Protein AF-A0A7S2P4W8-F1 (afdb_monomer)

Radius of gyration: 23.45 Å; Cα contacts (8 Å, |Δi|>4): 359; chains: 1; bounding box: 58×34×72 Å

Solvent-accessible surface area (backbone atoms only — not comparable to full-atom values): 15254 Å² total; per-residue (Å²): 114,71,65,64,53,49,55,53,50,56,66,74,34,88,71,76,80,76,80,54,89,68,94,83,69,92,76,68,62,97,88,45,87,86,73,75,59,87,64,64,91,59,51,66,59,51,48,53,51,47,51,51,49,57,58,70,61,43,89,47,59,18,37,35,40,44,27,27,85,83,46,15,25,43,71,41,78,40,50,58,65,40,17,56,47,54,50,52,52,50,33,46,74,72,68,46,65,76,44,76,57,74,83,83,73,89,50,89,76,67,78,66,63,33,34,38,37,75,49,99,88,52,77,69,44,78,39,54,29,80,45,54,46,59,71,90,56,51,46,77,34,62,82,49,95,49,80,86,57,42,49,34,35,31,51,36,32,35,57,46,36,42,35,86,84,33,56,31,72,68,49,50,50,51,41,50,51,51,46,48,57,38,49,52,49,33,54,55,44,66,31,70,67,45,51,50,57,58,68,71,45,87,48,73,68,57,48,51,53,55,50,42,54,52,30,58,72,48,32,52,86,74,70,29,51,56,48,74,64,29,52,51,40,49,51,54,48,46,56,57,37,21,72,61,34,64,65,42,49,54,41,50,53,50,34,36,61,64,64,70,54,73,80,80,128

Sequence (265 aa):
MVRNHIEVVTACFPGARLIRINPEEPELPPGMMGRAVSLVSGALAALKELDRKLEHEEGRICRFLVRDQENGGAEVDAPRHASSLHVLHRLEHAGVEVKYGPLHDPRDPPNEPYSVFYSQWEQPEFNSLATPTPPRFVFDFGPGADPGDRVSMACFQVANVWFPAGVSAEVHAGITWCRGVLRELEAYIGTAEYQEEIRDQKDRRSVAALLRKTQEAVLPAYGMPADEQGLRDLQSKIWTYGCCDQEIFKLAEKTLRLSHLRLSE

pLDDT: mean 75.84, std 19.88, range [29.75, 96.94]

Mean predicted aligned error: 12.42 Å

Nearest PDB structures (foldseek):
  8djh-assembly1_A  TM=5.231E-01  e=8.106E-02  Homo sapiens
  2kx0-assembly1_A  TM=5.047E-01  e=8.589E-02  Homo sapiens
  7lhb-assembly1_A  TM=2.658E-01  e=4.411E+00  Homo sapiens
  2rdz-assembly1_A  TM=2.637E-01  e=7.428E+00  Escherichia coli
  4ehr-assembly1_A  TM=2.765E-01  e=7.010E+00  Homo sapiens

Structure (mmCIF, N/CA/C/O backbone):
data_AF-A0A7S2P4W8-F1
#
_entry.id   AF-A0A7S2P4W8-F1
#
loop_
_atom_site.group_PDB
_atom_site.id
_atom_site.type_symbol
_atom_site.label_atom_id
_atom_site.label_alt_id
_atom_site.label_comp_id
_atom_site.label_asym_id
_atom_site.label_entity_id
_atom_site.label_seq_id
_atom_site.pdbx_PDB_ins_code
_atom_site.Cartn_x
_atom_site.Cartn_y
_atom_site.Cartn_z
_atom_site.occupancy
_atom_site.B_iso_or_equiv
_atom_site.auth_seq_id
_atom_site.auth_comp_id
_atom_site.auth_asym_id
_atom_site.auth_atom_id
_atom_site.pdbx_PDB_model_num
ATOM 1 N N . MET A 1 1 ? 25.174 17.956 -34.613 1.00 34.31 1 MET A N 1
ATOM 2 C CA . MET A 1 1 ? 24.297 16.983 -35.307 1.00 34.31 1 MET A CA 1
ATOM 3 C C . MET A 1 1 ? 23.906 15.800 -34.425 1.00 34.31 1 MET A C 1
ATOM 5 O O . MET A 1 1 ? 22.723 15.509 -34.355 1.00 34.31 1 MET A O 1
ATOM 9 N N . VAL A 1 2 ? 24.853 15.174 -33.712 1.00 32.78 2 VAL A N 1
ATOM 10 C CA . VAL A 1 2 ? 24.586 14.085 -32.743 1.00 32.78 2 VAL A CA 1
ATOM 11 C C . VAL A 1 2 ? 23.697 14.541 -31.573 1.00 32.78 2 VAL A C 1
ATOM 13 O O . VAL A 1 2 ? 22.803 13.817 -31.160 1.00 32.78 2 VAL A O 1
ATOM 16 N N . ARG A 1 3 ? 23.880 15.784 -31.109 1.00 32.81 3 ARG A N 1
ATOM 17 C CA . ARG A 1 3 ? 23.112 16.383 -30.006 1.00 32.81 3 ARG A CA 1
ATOM 18 C C . ARG A 1 3 ? 21.598 16.450 -30.279 1.00 32.81 3 ARG A C 1
ATOM 20 O O . ARG A 1 3 ? 20.839 15.903 -29.495 1.00 32.81 3 ARG A O 1
ATOM 27 N N . ASN A 1 4 ? 21.184 16.968 -31.441 1.00 35.59 4 ASN A N 1
ATOM 28 C CA . ASN A 1 4 ? 19.762 17.041 -31.814 1.00 35.59 4 ASN A CA 1
ATOM 29 C C . ASN A 1 4 ? 19.108 15.662 -32.001 1.00 35.59 4 ASN A C 1
ATOM 31 O O . ASN A 1 4 ? 17.911 15.531 -31.792 1.00 35.59 4 ASN A O 1
ATOM 35 N N . HIS A 1 5 ? 19.860 14.631 -32.404 1.00 38.16 5 HIS A N 1
ATOM 36 C CA . HIS A 1 5 ? 19.301 13.281 -32.545 1.00 38.16 5 HIS A CA 1
ATOM 37 C C . HIS A 1 5 ? 19.177 12.563 -31.201 1.00 38.16 5 HIS A C 1
ATOM 39 O O . HIS A 1 5 ? 18.196 11.860 -30.988 1.00 38.16 5 HIS A O 1
ATOM 45 N N . ILE A 1 6 ? 20.127 12.774 -30.284 1.00 41.91 6 ILE A N 1
ATOM 46 C CA . ILE A 1 6 ? 20.010 12.288 -28.905 1.00 41.91 6 ILE A CA 1
ATOM 47 C C . ILE A 1 6 ? 18.809 12.956 -28.236 1.00 41.91 6 ILE A C 1
ATOM 49 O O . ILE A 1 6 ? 17.972 12.252 -27.699 1.00 41.91 6 ILE A O 1
ATOM 53 N N . GLU A 1 7 ? 18.645 14.273 -28.366 1.00 41.75 7 GLU A N 1
ATOM 54 C CA . GLU A 1 7 ? 17.502 15.007 -27.800 1.00 41.75 7 GLU A CA 1
ATOM 55 C C . GLU A 1 7 ? 16.142 14.507 -28.326 1.00 41.75 7 GLU A C 1
ATOM 57 O O . GLU A 1 7 ? 15.197 14.383 -27.552 1.00 41.75 7 GLU A O 1
ATOM 62 N N . VAL A 1 8 ? 16.048 14.124 -29.605 1.00 44.50 8 VAL A N 1
ATOM 63 C CA . VAL A 1 8 ? 14.832 13.522 -30.187 1.00 44.50 8 VAL A CA 1
ATOM 64 C C . VAL A 1 8 ? 14.591 12.093 -29.679 1.00 44.50 8 VAL A C 1
ATOM 66 O O . VAL A 1 8 ? 13.453 11.720 -29.414 1.00 44.50 8 VAL A O 1
ATOM 69 N N . VAL A 1 9 ? 15.642 11.287 -29.503 1.00 40.53 9 VAL A N 1
ATOM 70 C CA . VAL A 1 9 ? 15.523 9.907 -28.997 1.00 40.53 9 VAL A CA 1
ATOM 71 C C . VAL A 1 9 ? 15.150 9.885 -27.510 1.00 40.53 9 VAL A C 1
ATOM 73 O O . VAL A 1 9 ? 14.282 9.104 -27.121 1.00 40.53 9 VAL A O 1
ATOM 76 N N . THR A 1 10 ? 15.723 10.774 -26.694 1.00 43.31 10 THR A N 1
ATOM 77 C CA . THR A 1 10 ? 15.375 10.925 -25.271 1.00 43.31 10 THR A CA 1
ATOM 78 C C . THR A 1 10 ? 13.943 11.437 -25.088 1.00 43.31 10 THR A C 1
ATOM 80 O O . THR A 1 10 ? 13.269 11.034 -24.146 1.00 43.31 10 THR A O 1
ATOM 83 N N . ALA A 1 11 ? 13.443 12.258 -26.020 1.00 45.97 11 ALA A N 1
ATOM 84 C CA . ALA A 1 11 ? 12.058 12.731 -26.025 1.00 45.97 11 ALA A CA 1
ATOM 85 C C . ALA A 1 11 ? 11.033 11.651 -26.433 1.00 45.97 11 ALA A C 1
ATOM 87 O O . ALA A 1 11 ? 9.853 11.777 -26.116 1.00 45.97 11 ALA A O 1
ATOM 88 N N . CYS A 1 12 ? 11.453 10.591 -27.134 1.00 38.62 12 CYS A N 1
ATOM 89 C CA . CYS A 1 12 ? 10.559 9.527 -27.606 1.00 38.62 12 CYS A CA 1
ATOM 90 C C . CYS A 1 12 ? 10.578 8.247 -26.748 1.00 38.62 12 CYS A C 1
ATOM 92 O O . CYS A 1 12 ? 9.669 7.429 -26.886 1.00 38.62 12 CYS A O 1
ATOM 94 N N . PHE A 1 13 ? 11.579 8.049 -25.881 1.00 41.66 13 PHE A N 1
ATOM 95 C CA . PHE A 1 13 ? 11.738 6.832 -25.069 1.00 41.66 13 PHE A CA 1
ATOM 96 C C . PHE A 1 13 ? 12.206 7.160 -23.639 1.00 41.66 13 PHE A C 1
ATOM 98 O O . PHE A 1 13 ? 13.400 7.077 -23.350 1.00 41.66 13 PHE A O 1
ATOM 105 N N . PRO A 1 14 ? 11.293 7.507 -22.716 1.00 45.75 14 PRO A N 1
ATOM 106 C CA . PRO A 1 14 ? 11.673 7.986 -21.385 1.00 45.75 14 PRO A CA 1
ATOM 107 C C . PRO A 1 14 ? 12.130 6.882 -20.408 1.00 45.75 14 PRO A C 1
ATOM 109 O O . PRO A 1 14 ? 12.660 7.174 -19.341 1.00 45.75 14 PRO A O 1
ATOM 112 N N . GLY A 1 15 ? 11.988 5.611 -20.789 1.00 40.97 15 GLY A N 1
ATOM 113 C CA . GLY A 1 15 ? 12.782 4.499 -20.273 1.00 40.97 15 GLY A CA 1
ATOM 114 C C . GLY A 1 15 ? 13.493 3.877 -21.466 1.00 40.97 15 GLY A C 1
ATOM 115 O O . GLY A 1 15 ? 12.867 3.165 -22.248 1.00 40.97 15 GLY A O 1
ATOM 116 N N . ALA A 1 16 ? 14.758 4.218 -21.700 1.00 41.88 16 ALA A N 1
ATOM 117 C CA . ALA A 1 16 ? 15.460 3.813 -22.915 1.00 41.88 16 ALA A CA 1
ATOM 118 C C . ALA A 1 16 ? 15.707 2.290 -22.934 1.00 41.88 16 ALA A C 1
ATOM 120 O O . ALA A 1 16 ? 16.742 1.793 -22.492 1.00 41.88 16 ALA A O 1
ATOM 121 N N . ARG A 1 17 ? 14.733 1.538 -23.459 1.00 38.81 17 ARG A N 1
ATOM 122 C CA . ARG A 1 17 ? 14.858 0.116 -23.782 1.00 38.81 17 ARG A CA 1
ATOM 123 C C . ARG A 1 17 ? 15.845 -0.047 -24.946 1.00 38.81 17 ARG A C 1
ATOM 125 O O . ARG A 1 17 ? 15.612 0.467 -26.037 1.00 38.81 17 ARG A O 1
ATOM 132 N N . LEU A 1 18 ? 16.880 -0.849 -24.681 1.00 41.88 18 LEU A N 1
ATOM 133 C CA . LEU A 1 18 ? 17.892 -1.421 -25.588 1.00 41.88 18 LEU A CA 1
ATOM 134 C C . LEU A 1 18 ? 19.094 -0.525 -25.931 1.00 41.88 18 LEU A C 1
ATOM 136 O O . LEU A 1 18 ? 19.212 0.064 -27.004 1.00 41.88 18 LEU A O 1
ATOM 140 N N . ILE A 1 19 ? 20.059 -0.543 -25.012 1.00 42.28 19 ILE A N 1
ATOM 141 C CA . ILE A 1 19 ? 21.432 -0.073 -25.199 1.00 42.28 19 ILE A CA 1
ATOM 142 C C . ILE A 1 19 ? 22.241 -1.160 -25.926 1.00 42.28 19 ILE A C 1
ATOM 144 O O . ILE A 1 19 ? 22.338 -2.291 -25.449 1.00 42.28 19 ILE A O 1
ATOM 148 N N . ARG A 1 20 ? 22.866 -0.828 -27.065 1.00 43.09 20 ARG A N 1
ATOM 149 C CA . ARG A 1 20 ? 23.813 -1.725 -27.744 1.00 43.09 20 ARG A CA 1
ATOM 150 C C . ARG A 1 20 ? 25.182 -1.643 -27.068 1.00 43.09 20 ARG A C 1
ATOM 152 O O . ARG A 1 20 ? 25.752 -0.565 -26.921 1.00 43.09 20 ARG A O 1
ATOM 159 N N . ILE A 1 21 ? 25.731 -2.804 -26.720 1.00 43.34 21 ILE A N 1
ATOM 160 C CA . ILE A 1 21 ? 27.034 -2.960 -26.068 1.00 43.34 21 ILE A CA 1
ATOM 161 C C . ILE A 1 21 ? 27.976 -3.753 -26.979 1.00 43.34 21 ILE A C 1
ATOM 163 O O . ILE A 1 21 ? 28.529 -4.768 -26.580 1.00 43.34 21 ILE A O 1
ATOM 167 N N . ASN A 1 22 ? 28.115 -3.379 -28.250 1.00 39.53 22 ASN A N 1
ATOM 168 C CA . ASN A 1 22 ? 29.228 -3.930 -29.023 1.00 39.53 22 ASN A CA 1
ATOM 169 C C . ASN A 1 22 ? 29.518 -3.099 -30.275 1.00 39.53 22 ASN A C 1
ATOM 171 O O . ASN A 1 22 ? 28.647 -3.038 -31.144 1.00 39.53 22 ASN A O 1
ATOM 175 N N . PRO A 1 23 ? 30.694 -2.466 -30.409 1.00 48.03 23 PRO A N 1
ATOM 176 C CA . PRO A 1 23 ? 31.094 -1.795 -31.644 1.00 48.03 23 PRO A CA 1
ATOM 177 C C . PRO A 1 23 ? 31.509 -2.763 -32.771 1.00 48.03 23 PRO A C 1
ATOM 179 O O . PRO A 1 23 ? 31.696 -2.307 -33.893 1.00 48.03 23 PRO A O 1
ATOM 182 N N . GLU A 1 24 ? 31.617 -4.075 -32.515 1.00 45.94 24 GLU A N 1
ATOM 183 C CA . GLU A 1 24 ? 32.270 -5.020 -33.443 1.00 45.94 24 GLU A CA 1
ATOM 184 C C . GLU A 1 24 ? 31.344 -5.800 -34.408 1.00 45.94 24 GLU A C 1
ATOM 186 O O . GLU A 1 24 ? 31.847 -6.488 -35.288 1.00 45.94 24 GLU A O 1
ATOM 191 N N . GLU A 1 25 ? 30.011 -5.666 -34.332 1.00 49.28 25 GLU A N 1
ATOM 192 C CA . GLU A 1 25 ? 29.075 -6.295 -35.297 1.00 49.28 25 GLU A CA 1
ATOM 193 C C . GLU A 1 25 ? 28.462 -5.273 -36.285 1.00 49.28 25 GLU A C 1
ATOM 195 O O . GLU A 1 25 ? 27.529 -4.545 -35.936 1.00 49.28 25 GLU A O 1
ATOM 200 N N . PRO A 1 26 ? 28.954 -5.153 -37.526 1.00 49.91 26 PRO A N 1
ATOM 201 C CA . PRO A 1 26 ? 28.604 -4.031 -38.402 1.00 49.91 26 PRO A CA 1
ATOM 202 C C . PRO A 1 26 ? 27.160 -4.032 -38.940 1.00 49.91 26 PRO A C 1
ATOM 204 O O . PRO A 1 26 ? 26.695 -2.985 -39.388 1.00 49.91 26 PRO A O 1
ATOM 207 N N . GLU A 1 27 ? 26.417 -5.140 -38.877 1.00 52.41 27 GLU A N 1
ATOM 208 C CA . GLU A 1 27 ? 25.134 -5.259 -39.585 1.00 52.41 27 GLU A CA 1
ATOM 209 C C . GLU A 1 27 ? 23.937 -5.345 -38.628 1.00 52.41 27 GLU A C 1
ATOM 211 O O . GLU A 1 27 ? 23.699 -6.348 -37.961 1.00 52.41 27 GLU A O 1
ATOM 216 N N . LEU A 1 28 ? 23.162 -4.258 -38.554 1.00 51.44 28 LEU A N 1
ATOM 217 C CA . LEU A 1 28 ? 21.863 -4.246 -37.879 1.00 51.44 28 LEU A CA 1
ATOM 218 C C . LEU A 1 28 ? 20.803 -4.917 -38.772 1.00 51.44 28 LEU A C 1
ATOM 220 O O . LEU A 1 28 ? 20.788 -4.653 -39.978 1.00 51.44 28 LEU A O 1
ATOM 224 N N . PRO A 1 29 ? 19.853 -5.686 -38.204 1.00 47.78 29 PRO A N 1
ATOM 225 C CA . PRO A 1 29 ? 18.711 -6.193 -38.955 1.00 47.78 29 PRO A CA 1
ATOM 226 C C . PRO A 1 29 ? 17.947 -5.052 -39.657 1.00 47.78 29 PRO A C 1
ATOM 228 O O . PRO A 1 29 ? 17.790 -3.967 -39.072 1.00 47.78 29 PRO A O 1
ATOM 231 N N . PRO A 1 30 ? 17.427 -5.271 -40.881 1.00 43.56 30 PRO A N 1
ATOM 232 C CA . PRO A 1 30 ? 16.615 -4.281 -41.582 1.00 43.56 30 PRO A CA 1
ATOM 233 C C . PRO A 1 30 ? 15.415 -3.870 -40.714 1.00 43.56 30 PRO A C 1
ATOM 235 O O . PRO A 1 30 ? 14.547 -4.685 -40.416 1.00 43.56 30 PRO A O 1
ATOM 238 N N . GLY A 1 31 ? 15.394 -2.611 -40.260 1.00 46.47 31 GLY A N 1
ATOM 239 C CA . GLY A 1 31 ? 14.378 -2.069 -39.340 1.00 46.47 31 GLY A CA 1
ATOM 240 C C . GLY A 1 31 ? 14.935 -1.407 -38.073 1.00 46.47 31 GLY A C 1
ATOM 241 O O . GLY A 1 31 ? 14.221 -0.644 -37.422 1.00 46.47 31 GLY A O 1
ATOM 242 N N . MET A 1 32 ? 16.214 -1.631 -37.743 1.00 43.19 32 MET A N 1
ATOM 243 C CA . MET A 1 32 ? 16.860 -1.060 -36.546 1.00 43.19 32 MET A CA 1
ATOM 244 C C . MET A 1 32 ? 17.863 0.072 -36.829 1.00 43.19 32 MET A C 1
ATOM 246 O O . MET A 1 32 ? 18.311 0.734 -35.894 1.00 43.19 32 MET A O 1
ATOM 250 N N . MET A 1 33 ? 18.163 0.365 -38.102 1.00 44.00 33 MET A N 1
ATOM 251 C CA . MET A 1 33 ? 19.179 1.353 -38.520 1.00 44.00 33 MET A CA 1
ATOM 252 C C . MET A 1 33 ? 18.912 2.821 -38.115 1.00 44.00 33 MET A C 1
ATOM 254 O O . MET A 1 33 ? 19.781 3.662 -38.311 1.00 44.00 33 MET A O 1
ATOM 258 N N . GLY A 1 34 ? 17.761 3.145 -37.518 1.00 40.31 34 GLY A N 1
ATOM 259 C CA . GLY A 1 34 ? 17.446 4.487 -36.998 1.00 40.31 34 GLY A CA 1
ATOM 260 C C . GLY A 1 34 ? 17.199 4.552 -35.487 1.00 40.31 34 GLY A C 1
ATOM 261 O O . GLY A 1 34 ? 16.768 5.587 -34.994 1.00 40.31 34 GLY A O 1
ATOM 262 N N . ARG A 1 35 ? 17.402 3.443 -34.760 1.00 38.19 35 ARG A N 1
ATOM 263 C CA . ARG A 1 35 ? 17.017 3.297 -33.340 1.00 38.19 35 ARG A CA 1
ATOM 264 C C . ARG A 1 35 ? 18.191 2.997 -32.404 1.00 38.19 35 ARG A C 1
ATOM 266 O O . ARG A 1 35 ? 17.991 2.896 -31.202 1.00 38.19 35 ARG A O 1
ATOM 273 N N . ALA A 1 36 ? 19.399 2.829 -32.940 1.00 40.31 36 ALA A N 1
ATOM 274 C CA . ALA A 1 36 ? 20.573 2.440 -32.166 1.00 40.31 36 ALA A CA 1
ATOM 275 C C . ALA A 1 36 ? 21.448 3.652 -31.805 1.00 40.31 36 ALA A C 1
ATOM 277 O O . ALA A 1 36 ? 21.743 4.490 -32.656 1.00 40.31 36 ALA A O 1
ATOM 278 N N . VAL A 1 37 ? 21.921 3.698 -30.556 1.00 42.53 37 VAL A N 1
ATOM 279 C CA . VAL A 1 37 ? 22.959 4.626 -30.079 1.00 42.53 37 VAL A CA 1
ATOM 280 C C . VAL A 1 37 ? 24.167 3.796 -29.634 1.00 42.53 37 VAL A C 1
ATOM 282 O O . VAL A 1 37 ? 24.003 2.766 -28.982 1.00 42.53 37 VAL A O 1
ATOM 285 N N . SER A 1 38 ? 25.377 4.212 -30.016 1.00 44.12 38 SER A N 1
ATOM 286 C CA . SER A 1 38 ? 26.623 3.520 -29.660 1.00 44.12 38 S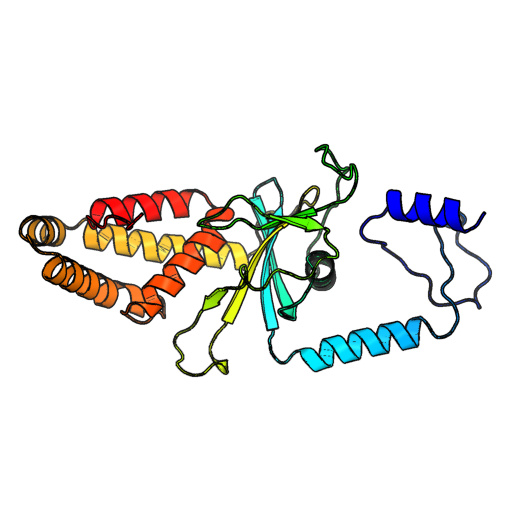ER A CA 1
ATOM 287 C C . SER A 1 38 ? 27.190 4.082 -28.356 1.00 44.12 38 SER A C 1
ATOM 289 O O . SER A 1 38 ? 27.411 5.290 -28.256 1.00 44.12 38 SER A O 1
ATOM 291 N N . LEU A 1 39 ? 27.432 3.223 -27.362 1.00 45.88 39 LEU A N 1
ATOM 292 C CA . LEU A 1 39 ? 28.178 3.593 -26.159 1.00 45.88 39 LEU A CA 1
ATOM 293 C C . LEU A 1 39 ? 29.677 3.339 -26.350 1.00 45.88 39 LEU A C 1
ATOM 295 O O . LEU A 1 39 ? 30.088 2.338 -26.935 1.00 45.88 39 LEU A O 1
ATOM 299 N N . VAL A 1 40 ? 30.498 4.245 -25.815 1.00 49.47 40 VAL A N 1
ATOM 300 C CA . VAL A 1 40 ? 31.964 4.147 -25.844 1.00 49.47 40 VAL A CA 1
ATOM 301 C C . VAL A 1 40 ? 32.422 2.867 -25.131 1.00 49.47 40 VAL A C 1
ATOM 303 O O . VAL A 1 40 ? 31.875 2.494 -24.089 1.00 49.47 40 VAL A O 1
ATOM 306 N N . SER A 1 41 ? 33.442 2.196 -25.674 1.00 43.34 41 SER A N 1
ATOM 307 C CA . SER A 1 41 ? 34.085 1.034 -25.047 1.00 43.34 41 SER A CA 1
ATOM 308 C C . SER A 1 41 ? 34.445 1.335 -23.586 1.00 43.34 41 SER A C 1
ATOM 310 O O . SER A 1 41 ? 35.125 2.321 -23.309 1.00 43.34 41 SER A O 1
ATOM 312 N N . GLY A 1 42 ? 33.982 0.497 -22.654 1.00 42.94 42 GLY A N 1
ATOM 313 C CA . GLY A 1 42 ? 34.153 0.700 -21.209 1.00 42.94 42 GLY A CA 1
ATOM 314 C C . GLY A 1 42 ? 32.904 1.211 -20.485 1.00 42.94 42 GLY A C 1
ATOM 315 O O . GLY A 1 42 ? 32.803 1.019 -19.277 1.00 42.94 42 GLY A O 1
ATOM 316 N N . ALA A 1 43 ? 31.905 1.745 -21.197 1.00 50.59 43 ALA A N 1
ATOM 317 C CA . ALA A 1 43 ? 30.633 2.154 -20.596 1.00 50.59 43 ALA A CA 1
ATOM 318 C C . ALA A 1 43 ? 29.879 0.976 -19.961 1.00 50.59 43 ALA A C 1
ATOM 320 O O . ALA A 1 43 ? 29.298 1.141 -18.902 1.00 50.59 43 ALA A O 1
ATOM 321 N N . LEU A 1 44 ? 29.943 -0.229 -20.539 1.00 50.97 44 LEU A N 1
ATOM 322 C CA . LEU A 1 44 ? 29.361 -1.420 -19.909 1.00 50.97 44 LEU A CA 1
ATOM 323 C C . LEU A 1 44 ? 30.077 -1.806 -18.621 1.00 50.97 44 LEU A C 1
ATOM 325 O O . LEU A 1 44 ? 29.429 -2.189 -17.660 1.00 50.97 44 LEU A O 1
ATOM 329 N N . ALA A 1 45 ? 31.408 -1.745 -18.608 1.00 48.97 45 ALA A N 1
ATOM 330 C CA . ALA A 1 45 ? 32.173 -2.038 -17.404 1.00 48.97 45 ALA A CA 1
ATOM 331 C C . ALA A 1 45 ? 31.887 -0.987 -16.323 1.00 48.97 45 ALA A C 1
ATOM 333 O O . ALA A 1 45 ? 31.720 -1.347 -15.166 1.00 48.97 45 ALA A O 1
ATOM 334 N N . ALA A 1 46 ? 31.746 0.284 -16.711 1.00 45.88 46 ALA A N 1
ATOM 335 C CA . ALA A 1 46 ? 31.334 1.359 -15.819 1.00 45.88 46 ALA A CA 1
ATOM 336 C C . ALA A 1 46 ? 29.898 1.173 -15.312 1.00 45.88 46 ALA A C 1
ATOM 338 O O . ALA A 1 46 ? 29.686 1.323 -14.120 1.00 45.88 46 ALA A O 1
ATOM 339 N N . LEU A 1 47 ? 28.943 0.796 -16.171 1.00 54.69 47 LEU A N 1
ATOM 340 C CA . LEU A 1 47 ? 27.555 0.505 -15.794 1.00 54.69 47 LEU A CA 1
ATOM 341 C C . LEU A 1 47 ? 27.471 -0.712 -14.873 1.00 54.69 47 LEU A C 1
ATOM 343 O O . LEU A 1 47 ? 26.865 -0.607 -13.824 1.00 54.69 47 LEU A O 1
ATOM 347 N N . LYS A 1 48 ? 28.164 -1.812 -15.187 1.00 55.41 48 LYS A N 1
ATOM 348 C CA . LYS A 1 48 ? 28.251 -2.994 -14.313 1.00 55.41 48 LYS A CA 1
ATOM 349 C C . LYS A 1 48 ? 28.918 -2.685 -12.977 1.00 55.41 48 LYS A C 1
ATOM 351 O O . LYS A 1 48 ? 28.532 -3.246 -11.965 1.00 55.41 48 LYS A O 1
ATOM 356 N N . GLU A 1 49 ? 29.927 -1.818 -12.958 1.00 45.03 49 GLU A N 1
ATOM 357 C CA . GLU A 1 49 ? 30.566 -1.366 -11.719 1.00 45.03 49 GLU A CA 1
ATOM 358 C C . GLU A 1 49 ? 29.656 -0.422 -10.921 1.00 45.03 49 GLU A C 1
ATOM 360 O O . GLU A 1 49 ? 29.717 -0.407 -9.695 1.00 45.03 49 GLU A O 1
ATOM 365 N N . LEU A 1 50 ? 28.808 0.356 -11.598 1.00 49.69 50 LEU A N 1
ATOM 366 C CA . LEU A 1 50 ? 27.803 1.216 -10.978 1.00 49.69 50 LEU A CA 1
ATOM 367 C C . LEU A 1 50 ? 26.657 0.376 -10.405 1.00 49.69 50 LEU A C 1
ATOM 369 O O . LEU A 1 50 ? 26.327 0.563 -9.241 1.00 49.69 50 LEU A O 1
ATOM 373 N N . ASP A 1 51 ? 26.160 -0.608 -11.158 1.00 53.41 51 ASP A N 1
ATOM 374 C CA . ASP A 1 51 ? 25.215 -1.630 -10.697 1.00 53.41 51 ASP A CA 1
ATOM 375 C C . ASP A 1 51 ? 25.798 -2.373 -9.492 1.00 53.41 51 ASP A C 1
ATOM 377 O O . ASP A 1 51 ? 25.181 -2.386 -8.440 1.00 53.41 51 ASP A O 1
ATOM 381 N N . ARG A 1 52 ? 27.049 -2.852 -9.563 1.00 54.19 52 ARG A N 1
ATOM 382 C CA . ARG A 1 52 ? 27.737 -3.519 -8.440 1.00 54.19 52 ARG A CA 1
ATOM 383 C C . ARG A 1 52 ? 27.889 -2.625 -7.204 1.00 54.19 52 ARG A C 1
ATOM 385 O O . ARG A 1 52 ? 27.893 -3.122 -6.078 1.00 54.19 52 ARG A O 1
ATOM 392 N N . LYS A 1 53 ? 28.069 -1.312 -7.385 1.00 48.72 53 LYS A N 1
ATOM 393 C CA . LYS A 1 53 ? 28.149 -0.338 -6.281 1.00 48.72 53 LYS A CA 1
ATOM 394 C C . LYS A 1 53 ? 26.780 -0.041 -5.678 1.00 48.72 53 LYS A C 1
ATOM 396 O O . LYS A 1 53 ? 26.695 0.061 -4.460 1.00 48.72 53 LYS A O 1
ATOM 401 N N . LEU A 1 54 ? 25.736 0.036 -6.501 1.00 52.47 54 LEU A N 1
ATOM 402 C CA . LEU A 1 54 ? 24.345 0.108 -6.049 1.00 52.47 54 LEU A CA 1
ATOM 403 C C . LEU A 1 54 ? 23.943 -1.180 -5.312 1.00 52.47 54 LEU A C 1
ATOM 405 O O . LEU A 1 54 ? 23.296 -1.104 -4.271 1.00 52.47 54 LEU A O 1
ATOM 409 N N . GLU A 1 55 ? 24.416 -2.336 -5.788 1.00 53.50 55 GLU A N 1
ATOM 410 C CA . GLU A 1 55 ? 24.284 -3.641 -5.132 1.00 53.50 55 GLU A CA 1
ATOM 411 C C . GLU A 1 55 ? 25.063 -3.688 -3.799 1.00 53.50 55 GLU A C 1
ATOM 413 O O . GLU A 1 55 ? 24.610 -4.251 -2.816 1.00 53.50 55 GLU A O 1
ATOM 418 N N . HIS A 1 56 ? 26.230 -3.044 -3.681 1.00 51.19 56 HIS A N 1
ATOM 419 C CA . HIS A 1 56 ? 26.964 -2.977 -2.402 1.00 51.19 56 HIS A CA 1
ATOM 420 C C . HIS A 1 56 ? 26.346 -2.012 -1.369 1.00 51.19 56 HIS A C 1
ATOM 422 O O . HIS A 1 56 ? 26.655 -2.120 -0.180 1.00 51.19 56 HIS A O 1
ATOM 428 N N . GLU A 1 57 ? 25.457 -1.101 -1.777 1.00 51.81 57 GLU A N 1
ATOM 429 C CA . GLU A 1 57 ? 24.641 -0.276 -0.872 1.00 51.81 57 GLU A CA 1
ATOM 430 C C . GLU A 1 57 ? 23.327 -0.974 -0.435 1.00 51.81 57 GLU A C 1
ATOM 432 O O . GLU A 1 57 ? 22.542 -0.393 0.321 1.00 51.81 57 GLU A O 1
ATOM 437 N N . GLU A 1 58 ? 23.102 -2.241 -0.827 1.00 51.69 58 GLU A N 1
ATOM 438 C CA . GLU A 1 58 ? 21.894 -3.065 -0.576 1.00 51.69 58 GLU A CA 1
ATOM 439 C C . GLU A 1 58 ? 21.561 -3.368 0.890 1.00 51.69 58 GLU A C 1
ATOM 441 O O . GLU A 1 58 ? 20.580 -4.054 1.170 1.00 51.69 58 GLU A O 1
ATOM 446 N N . GLY A 1 59 ? 22.292 -2.823 1.863 1.00 56.62 59 GLY A N 1
ATOM 447 C CA . GLY A 1 59 ? 22.019 -3.067 3.283 1.00 56.62 59 GLY A CA 1
ATOM 448 C C . GLY A 1 59 ? 20.614 -2.650 3.749 1.00 56.62 59 GLY A C 1
ATOM 449 O O . GLY A 1 59 ? 20.236 -2.957 4.877 1.00 56.62 59 GLY A O 1
ATOM 450 N N . ARG A 1 60 ? 19.835 -1.938 2.919 1.00 75.69 60 ARG A N 1
ATOM 451 C CA . ARG A 1 60 ? 18.438 -1.563 3.188 1.00 75.69 60 ARG A CA 1
ATOM 452 C C . ARG A 1 60 ? 17.580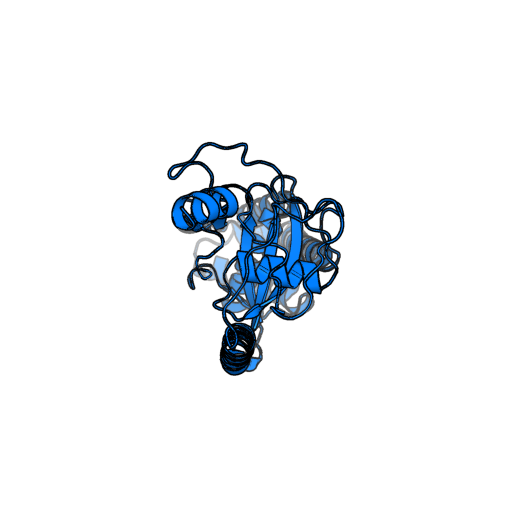 -1.754 1.938 1.00 75.69 60 ARG A C 1
ATOM 454 O O . ARG A 1 60 ? 17.369 -0.816 1.166 1.00 75.69 60 ARG A O 1
ATOM 461 N N . ILE A 1 61 ? 17.100 -2.978 1.741 1.00 86.12 61 ILE A N 1
ATOM 462 C CA . ILE A 1 61 ? 16.063 -3.295 0.755 1.00 86.12 61 ILE A CA 1
ATOM 463 C C . ILE A 1 61 ? 14.729 -2.686 1.208 1.00 86.12 61 ILE A C 1
ATOM 465 O O . ILE A 1 61 ? 14.397 -2.688 2.392 1.00 86.12 61 ILE A O 1
ATOM 469 N N . CYS A 1 62 ? 13.977 -2.145 0.256 1.00 90.00 62 CYS A N 1
ATOM 470 C CA . CYS A 1 62 ? 12.628 -1.635 0.438 1.00 90.00 62 CYS A CA 1
ATOM 471 C C . CYS A 1 62 ? 11.701 -2.333 -0.551 1.00 90.00 62 CYS A C 1
ATOM 473 O O . CYS A 1 62 ? 12.042 -2.519 -1.721 1.00 90.00 62 CYS A O 1
ATOM 475 N N . ARG A 1 63 ? 10.509 -2.680 -0.082 1.00 92.44 63 ARG A N 1
ATOM 476 C CA . ARG A 1 63 ? 9.429 -3.138 -0.939 1.00 92.44 63 ARG A CA 1
ATOM 477 C C . ARG A 1 63 ? 8.757 -1.940 -1.586 1.00 92.44 63 ARG A C 1
ATOM 479 O O . ARG A 1 63 ? 8.402 -0.979 -0.913 1.00 92.44 63 ARG A O 1
ATOM 486 N N . PHE A 1 64 ? 8.572 -1.969 -2.889 1.00 93.56 64 PHE A N 1
ATOM 487 C CA . PHE A 1 64 ? 7.903 -0.901 -3.614 1.00 93.56 64 PHE A CA 1
ATOM 488 C C . PHE A 1 64 ? 6.588 -1.411 -4.165 1.00 93.56 64 PHE A C 1
ATOM 490 O O . PHE A 1 64 ? 6.591 -2.350 -4.953 1.00 93.56 64 PHE A O 1
ATOM 497 N N . LEU A 1 65 ? 5.489 -0.769 -3.777 1.00 94.56 65 LEU A N 1
ATOM 498 C CA . LEU A 1 65 ? 4.186 -0.936 -4.402 1.00 94.56 65 LEU A CA 1
ATOM 499 C C . LEU A 1 65 ? 4.037 0.142 -5.478 1.00 94.56 65 LEU A C 1
ATOM 501 O O . LEU A 1 65 ? 3.985 1.339 -5.179 1.00 94.56 65 LEU A O 1
ATOM 505 N N . VAL A 1 66 ? 3.957 -0.287 -6.735 1.00 94.56 66 VAL A N 1
ATOM 506 C CA . VAL A 1 66 ? 3.719 0.602 -7.875 1.00 94.56 66 VAL A CA 1
ATOM 507 C C . VAL A 1 66 ? 2.288 0.437 -8.353 1.00 94.56 66 VAL A C 1
ATOM 509 O O . VAL A 1 66 ? 1.852 -0.682 -8.605 1.00 94.56 66 VAL A O 1
ATOM 512 N N . ARG A 1 67 ? 1.571 1.552 -8.503 1.00 93.19 67 ARG A N 1
ATOM 513 C CA . ARG A 1 67 ? 0.204 1.596 -9.039 1.00 93.19 67 ARG A CA 1
ATOM 514 C C . ARG A 1 67 ? 0.166 2.204 -10.431 1.00 93.19 67 ARG A C 1
ATOM 516 O O . ARG A 1 67 ? 0.929 3.124 -10.728 1.00 93.19 67 ARG A O 1
ATOM 523 N N . ASP A 1 68 ? -0.765 1.733 -11.248 1.00 90.19 68 ASP A N 1
ATOM 524 C CA . ASP A 1 68 ? -1.159 2.421 -12.475 1.00 90.19 68 ASP A CA 1
ATOM 525 C C . ASP A 1 68 ? -2.375 3.344 -12.251 1.00 90.19 68 ASP A C 1
ATOM 527 O O . ASP A 1 68 ? -2.836 3.550 -11.125 1.00 90.19 68 ASP A O 1
ATOM 531 N N . GLN A 1 69 ? -2.873 3.949 -13.332 1.00 84.00 69 GLN A N 1
ATOM 532 C CA . GLN A 1 69 ? -4.053 4.821 -13.318 1.00 84.00 69 GLN A CA 1
ATOM 533 C C . GLN A 1 69 ? -5.390 4.062 -13.240 1.00 84.00 69 GLN A C 1
ATOM 535 O O . GLN A 1 69 ? -6.411 4.666 -12.915 1.00 84.00 69 GLN A O 1
ATOM 540 N N . GLU A 1 70 ? -5.397 2.758 -13.511 1.00 85.75 70 GLU A N 1
ATOM 541 C CA . GLU A 1 70 ? -6.589 1.899 -13.520 1.00 85.75 70 GLU A CA 1
ATOM 542 C C . GLU A 1 70 ? -6.719 1.062 -12.236 1.00 85.75 70 GLU A C 1
ATOM 544 O O . GLU A 1 70 ? -7.595 0.205 -12.127 1.00 85.75 70 GLU A O 1
ATOM 549 N N . ASN A 1 71 ? -5.902 1.366 -11.221 1.00 82.81 71 ASN A N 1
ATOM 550 C CA . ASN A 1 71 ? -5.780 0.634 -9.957 1.00 82.81 71 ASN A CA 1
ATOM 551 C C . ASN A 1 71 ? -5.216 -0.788 -10.091 1.00 82.81 71 ASN A C 1
ATOM 553 O O . ASN A 1 71 ? -5.317 -1.573 -9.149 1.00 82.81 71 ASN A O 1
ATOM 557 N N . GLY A 1 72 ? -4.570 -1.109 -11.210 1.00 90.75 72 GLY A N 1
ATOM 558 C CA . GLY A 1 72 ? -3.584 -2.177 -11.255 1.00 90.75 72 GLY A CA 1
ATOM 559 C C . GLY A 1 72 ? -2.375 -1.828 -10.387 1.00 90.75 72 GLY A C 1
ATOM 560 O O . GLY A 1 72 ? -2.129 -0.666 -10.035 1.00 90.75 72 GLY A O 1
ATOM 561 N N . GLY A 1 73 ? -1.607 -2.846 -10.015 1.00 93.50 73 GLY A N 1
ATOM 562 C CA . GLY A 1 73 ? -0.427 -2.619 -9.197 1.00 93.50 73 GLY A CA 1
ATOM 563 C C . GLY A 1 73 ? 0.385 -3.869 -8.938 1.00 93.50 73 GLY A C 1
ATOM 564 O O . GLY A 1 73 ? -0.136 -4.982 -8.955 1.00 93.50 73 GLY A O 1
ATOM 565 N N . ALA A 1 74 ? 1.670 -3.668 -8.688 1.00 95.69 74 ALA A N 1
ATOM 566 C CA . ALA A 1 74 ? 2.615 -4.740 -8.433 1.00 95.69 74 ALA A CA 1
ATOM 567 C C . ALA A 1 74 ? 3.617 -4.340 -7.350 1.00 95.69 74 ALA A C 1
ATOM 569 O O . ALA A 1 74 ? 3.915 -3.156 -7.166 1.00 95.69 74 ALA A O 1
ATOM 570 N N . GLU A 1 75 ? 4.140 -5.344 -6.650 1.00 94.88 75 GLU A N 1
ATOM 571 C CA . GLU A 1 75 ? 5.182 -5.183 -5.641 1.00 94.88 75 GLU A CA 1
ATOM 572 C C . GLU A 1 75 ? 6.527 -5.710 -6.150 1.00 94.88 75 GLU A C 1
ATOM 574 O O . GLU A 1 75 ? 6.591 -6.741 -6.819 1.00 94.88 75 GLU A O 1
ATOM 579 N N . VAL A 1 76 ? 7.616 -5.017 -5.817 1.00 94.38 76 VAL A N 1
ATOM 580 C CA . VAL A 1 76 ? 8.981 -5.509 -6.049 1.00 94.38 76 VAL A CA 1
ATOM 581 C C . VAL A 1 76 ? 9.931 -5.030 -4.963 1.00 94.38 76 VAL A C 1
ATOM 583 O O . VAL A 1 76 ? 9.800 -3.919 -4.453 1.00 94.38 76 VAL A O 1
ATOM 586 N N . ASP A 1 77 ? 10.926 -5.847 -4.642 1.00 92.44 77 ASP A N 1
ATOM 587 C CA . ASP A 1 77 ? 12.003 -5.460 -3.740 1.00 92.44 77 ASP A CA 1
ATOM 588 C C . ASP A 1 77 ? 13.145 -4.778 -4.524 1.00 92.44 77 ASP A C 1
ATOM 590 O O . ASP A 1 77 ? 13.672 -5.301 -5.520 1.00 92.44 77 ASP A O 1
ATOM 594 N N . ALA A 1 78 ? 13.538 -3.588 -4.065 1.00 90.31 78 ALA A N 1
ATOM 595 C CA . ALA A 1 78 ? 14.624 -2.793 -4.638 1.00 90.31 78 ALA A CA 1
ATOM 596 C C . ALA A 1 78 ? 15.369 -2.006 -3.539 1.00 90.31 78 ALA A C 1
ATOM 598 O O . ALA A 1 78 ? 14.884 -1.913 -2.408 1.00 90.31 78 ALA A O 1
ATOM 599 N N . PRO A 1 79 ? 16.549 -1.423 -3.821 1.00 87.69 79 PRO A N 1
ATOM 600 C CA . PRO A 1 79 ? 17.239 -0.573 -2.852 1.00 87.69 79 PRO A CA 1
ATOM 601 C C . PRO A 1 79 ? 16.343 0.569 -2.351 1.00 87.69 79 PRO A C 1
ATOM 603 O O . PRO A 1 79 ? 15.612 1.175 -3.131 1.00 87.69 79 PRO A O 1
ATOM 606 N N . ARG A 1 80 ? 16.415 0.921 -1.059 1.00 87.06 80 ARG A N 1
ATOM 607 C CA . ARG A 1 80 ? 15.561 1.967 -0.449 1.00 87.06 80 ARG A CA 1
ATOM 608 C C . ARG A 1 80 ? 15.620 3.330 -1.150 1.00 87.06 80 ARG A C 1
ATOM 610 O O . ARG A 1 80 ? 14.657 4.085 -1.089 1.00 87.06 80 ARG A O 1
ATOM 617 N N . HIS A 1 81 ? 16.730 3.646 -1.811 1.00 85.50 81 HIS A N 1
ATOM 618 C CA . HIS A 1 81 ? 16.931 4.888 -2.561 1.00 85.50 81 HIS A CA 1
ATOM 619 C C . HIS A 1 81 ? 16.634 4.743 -4.067 1.00 85.50 81 HIS A C 1
ATOM 621 O O . HIS A 1 81 ? 16.980 5.627 -4.850 1.00 85.50 81 HIS A O 1
ATOM 627 N N . ALA A 1 82 ? 16.023 3.633 -4.496 1.00 88.12 82 ALA A N 1
ATOM 628 C CA . ALA A 1 82 ? 15.698 3.401 -5.894 1.00 88.12 82 ALA A CA 1
ATOM 629 C C . ALA A 1 82 ? 14.786 4.508 -6.444 1.00 88.12 82 ALA A C 1
ATOM 631 O O . ALA A 1 82 ? 13.855 4.981 -5.781 1.00 88.12 82 ALA A O 1
ATOM 632 N N . SER A 1 83 ? 15.064 4.918 -7.679 1.00 89.44 83 SER A N 1
ATOM 633 C CA . SER A 1 83 ? 14.165 5.764 -8.455 1.00 89.44 83 SER A CA 1
ATOM 634 C C . SER A 1 83 ? 12.980 4.949 -8.969 1.00 89.44 83 SER A C 1
ATOM 636 O O . SER A 1 83 ? 13.073 3.726 -9.114 1.00 89.44 83 SER A O 1
ATOM 638 N N . SER A 1 84 ? 11.867 5.611 -9.293 1.00 90.50 84 SER A N 1
ATOM 639 C CA . SER A 1 84 ? 10.695 4.922 -9.849 1.00 90.50 84 SER A CA 1
ATOM 640 C C . SER A 1 84 ? 11.027 4.162 -11.140 1.00 90.50 84 SER A C 1
ATOM 642 O O . SER A 1 84 ? 10.482 3.085 -11.368 1.00 90.50 84 SER A O 1
ATOM 644 N N . LEU A 1 85 ? 11.966 4.664 -11.949 1.00 87.50 85 LEU A N 1
ATOM 645 C CA . LEU A 1 85 ? 12.461 3.977 -13.142 1.00 87.50 85 LEU A CA 1
ATOM 646 C C . LEU A 1 85 ? 13.174 2.661 -12.801 1.00 87.50 85 LEU A C 1
ATOM 648 O O . LEU A 1 85 ? 12.925 1.650 -13.452 1.00 87.50 85 LEU A O 1
ATOM 652 N N . HIS A 1 86 ? 14.032 2.652 -11.774 1.00 87.06 86 HIS A N 1
ATOM 653 C CA . HIS A 1 86 ? 14.710 1.428 -11.337 1.00 87.06 86 HIS A CA 1
ATOM 654 C C . HIS A 1 86 ? 13.694 0.409 -10.798 1.00 87.06 86 HIS A C 1
ATOM 656 O O . HIS A 1 86 ? 13.754 -0.768 -11.141 1.00 87.06 86 HIS A O 1
ATOM 662 N N . VAL A 1 87 ? 12.700 0.855 -10.030 1.00 92.06 87 VAL A N 1
ATOM 663 C CA . VAL A 1 87 ? 11.625 -0.023 -9.544 1.00 92.06 87 VAL A CA 1
ATOM 664 C C . VAL A 1 87 ? 10.848 -0.663 -10.706 1.00 92.06 87 VAL A C 1
ATOM 666 O O . VAL A 1 87 ? 10.651 -1.876 -10.710 1.00 92.06 87 VAL A O 1
ATOM 669 N N . LEU A 1 88 ? 10.464 0.111 -11.729 1.00 90.00 88 LEU A N 1
ATOM 670 C CA . LEU A 1 88 ? 9.795 -0.419 -12.928 1.00 90.00 88 LEU A CA 1
ATOM 671 C C . LEU A 1 88 ? 10.669 -1.430 -13.677 1.00 90.00 88 LEU A C 1
ATOM 673 O O . LEU A 1 88 ? 10.193 -2.490 -14.071 1.00 90.00 88 LEU A O 1
ATOM 677 N N . HIS A 1 89 ? 11.961 -1.139 -13.819 1.00 87.31 89 HIS A N 1
ATOM 678 C CA . HIS A 1 89 ? 12.910 -2.063 -14.429 1.00 87.31 89 HIS A CA 1
ATOM 679 C C . HIS A 1 89 ? 13.001 -3.392 -13.660 1.00 87.31 89 HIS A C 1
ATOM 681 O O . HIS A 1 89 ? 13.026 -4.466 -14.263 1.00 87.31 89 HIS A O 1
ATOM 687 N N . ARG A 1 90 ? 12.990 -3.344 -12.322 1.00 89.75 90 ARG A N 1
ATOM 688 C CA . ARG A 1 90 ? 12.990 -4.543 -11.468 1.00 89.75 90 ARG A CA 1
ATOM 689 C C . ARG A 1 90 ? 11.706 -5.355 -11.626 1.00 89.75 90 ARG A C 1
ATOM 691 O O . ARG A 1 90 ? 11.788 -6.578 -11.677 1.00 89.75 90 ARG A O 1
ATOM 698 N N . LEU A 1 91 ? 10.551 -4.699 -11.759 1.00 91.75 91 LEU A N 1
ATOM 699 C CA . LEU A 1 91 ? 9.275 -5.363 -12.059 1.00 91.75 91 LEU A CA 1
ATOM 700 C C . LEU A 1 91 ? 9.336 -6.123 -13.391 1.00 91.75 91 LEU A C 1
ATOM 702 O O . LEU A 1 91 ? 8.995 -7.303 -13.445 1.00 91.75 91 LEU A O 1
ATOM 706 N N . GLU A 1 92 ? 9.836 -5.483 -14.449 1.00 89.44 92 GLU A N 1
ATOM 707 C CA . GLU A 1 92 ? 10.002 -6.121 -15.762 1.00 89.44 92 GLU A CA 1
ATOM 708 C C . GLU A 1 92 ? 10.946 -7.330 -15.697 1.00 89.44 92 GLU A C 1
ATOM 710 O O . GLU A 1 92 ? 10.650 -8.384 -16.261 1.00 89.44 92 GLU A O 1
ATOM 715 N N . HIS A 1 93 ? 12.058 -7.211 -14.963 1.00 88.06 93 HIS A N 1
ATOM 716 C CA . HIS A 1 93 ? 12.993 -8.317 -14.729 1.00 88.06 93 HIS A CA 1
ATOM 717 C C . HIS A 1 93 ? 12.392 -9.460 -13.907 1.00 88.06 93 HIS A C 1
ATOM 719 O O . HIS A 1 93 ? 12.769 -10.615 -14.106 1.00 88.06 93 HIS A O 1
ATOM 725 N N . ALA A 1 94 ? 11.446 -9.157 -13.017 1.00 88.94 94 ALA A N 1
ATOM 726 C CA . ALA A 1 94 ? 10.664 -10.147 -12.285 1.00 88.94 94 ALA A CA 1
ATOM 727 C C . ALA A 1 94 ? 9.558 -10.797 -13.143 1.00 88.94 94 ALA A C 1
ATOM 729 O O . ALA A 1 94 ? 8.831 -11.659 -12.655 1.00 88.94 94 ALA A O 1
ATOM 730 N N . GLY A 1 95 ? 9.431 -10.417 -14.421 1.00 90.00 95 GLY A N 1
ATOM 731 C CA . GLY A 1 95 ? 8.444 -10.967 -15.351 1.00 90.00 95 GLY A CA 1
ATOM 732 C C . GLY A 1 95 ? 7.083 -10.272 -15.307 1.00 90.00 95 GLY A C 1
ATOM 733 O O . GLY A 1 95 ? 6.137 -10.763 -15.922 1.00 90.00 95 GLY A O 1
ATOM 734 N N . VAL A 1 96 ? 6.965 -9.136 -14.613 1.00 91.88 96 VAL A N 1
ATOM 735 C CA . VAL A 1 96 ? 5.740 -8.329 -14.619 1.00 91.88 96 VAL A CA 1
ATOM 736 C C . VAL A 1 96 ? 5.637 -7.596 -15.954 1.00 91.88 96 VAL A C 1
ATOM 738 O O . VAL A 1 96 ? 6.528 -6.840 -16.340 1.00 91.88 96 VAL A O 1
ATOM 741 N N . GLU A 1 97 ? 4.536 -7.807 -16.677 1.00 91.25 97 GLU A N 1
ATOM 742 C CA . GLU A 1 97 ? 4.267 -7.065 -17.907 1.00 91.25 97 GLU A CA 1
ATOM 743 C C . GLU A 1 97 ? 3.908 -5.612 -17.569 1.00 91.25 97 GLU A C 1
ATOM 745 O O . GLU A 1 97 ? 2.889 -5.340 -16.934 1.00 91.25 97 GLU A O 1
ATOM 750 N N . VAL A 1 98 ? 4.739 -4.675 -18.028 1.00 89.50 98 VAL A N 1
ATOM 751 C CA . VAL A 1 98 ? 4.521 -3.231 -17.886 1.00 89.50 98 VAL A CA 1
ATOM 752 C C . VAL A 1 98 ? 4.276 -2.632 -19.268 1.00 89.50 98 VAL A C 1
ATOM 754 O O . VAL A 1 98 ? 5.131 -2.722 -20.159 1.00 89.50 98 VAL A O 1
ATOM 757 N N . LYS A 1 99 ? 3.104 -2.017 -19.462 1.00 88.00 99 LYS A N 1
ATOM 758 C CA . LYS A 1 99 ? 2.779 -1.266 -20.681 1.00 88.00 99 LYS A CA 1
ATOM 759 C C . LYS A 1 99 ? 2.970 0.221 -20.442 1.00 88.00 99 LYS A C 1
ATOM 761 O O . LYS A 1 99 ? 2.414 0.771 -19.501 1.00 88.00 99 LYS A O 1
ATOM 766 N N . TYR A 1 100 ? 3.710 0.864 -21.337 1.00 85.88 100 TYR A N 1
ATOM 767 C CA . TYR A 1 100 ? 3.901 2.310 -21.345 1.00 85.88 100 TYR A CA 1
ATOM 768 C C . TYR A 1 100 ? 3.021 2.903 -22.435 1.00 85.88 100 TYR A C 1
ATOM 770 O O . TYR A 1 100 ? 3.145 2.533 -23.606 1.00 85.88 100 TYR A O 1
ATOM 778 N N . GLY A 1 101 ? 2.112 3.784 -22.048 1.00 76.19 101 GLY A N 1
ATOM 779 C CA . GLY A 1 101 ? 1.261 4.513 -22.980 1.00 76.19 101 GLY A CA 1
ATOM 780 C C . GLY A 1 101 ? 1.788 5.918 -23.255 1.00 76.19 101 GLY A C 1
ATOM 781 O O . GLY A 1 101 ? 2.773 6.360 -22.657 1.00 76.19 101 GLY A O 1
ATOM 782 N N . PRO A 1 102 ? 1.149 6.629 -24.191 1.00 71.12 102 PRO A N 1
ATOM 783 C CA . PRO A 1 102 ? 1.498 8.010 -24.480 1.00 71.12 102 PRO A CA 1
ATOM 784 C C . PRO A 1 102 ? 1.143 8.912 -23.290 1.00 71.12 102 PRO A C 1
ATOM 786 O O . PRO A 1 102 ? 0.198 8.653 -22.549 1.00 71.12 102 PRO A O 1
ATOM 789 N N . LEU A 1 103 ? 1.906 9.991 -23.127 1.00 66.69 103 LEU A N 1
ATOM 790 C CA . LEU A 1 103 ? 1.651 11.018 -22.121 1.00 66.69 103 LEU A CA 1
ATOM 791 C C . LEU A 1 103 ? 0.364 11.767 -22.468 1.00 66.69 103 LEU A C 1
ATOM 793 O O . LEU A 1 103 ? 0.351 12.589 -23.382 1.00 66.69 103 LEU A O 1
ATOM 797 N N . HIS A 1 104 ? -0.723 11.442 -21.770 1.00 56.47 104 HIS A N 1
ATOM 798 C CA . HIS A 1 104 ? -2.029 12.055 -22.021 1.00 56.47 104 HIS A CA 1
ATOM 799 C C . HIS A 1 104 ? -2.268 13.336 -21.211 1.00 56.47 104 HIS A C 1
ATOM 801 O O . HIS A 1 104 ? -3.006 14.204 -21.675 1.00 56.47 104 HIS A O 1
ATOM 807 N N . ASP A 1 105 ? -1.617 13.487 -20.052 1.00 57.59 105 ASP A N 1
ATOM 808 C CA . ASP A 1 105 ? -1.772 14.666 -19.194 1.00 57.59 105 ASP A CA 1
ATOM 809 C C . ASP A 1 105 ? -0.660 15.706 -19.420 1.00 57.59 105 ASP A C 1
ATOM 811 O O . ASP A 1 105 ? 0.521 15.393 -19.222 1.00 57.59 105 ASP A O 1
ATOM 815 N N . PRO A 1 106 ? -1.001 16.960 -19.776 1.00 51.84 106 PRO A N 1
ATOM 816 C CA . PRO A 1 106 ? -0.027 18.036 -19.887 1.00 51.84 106 PRO A CA 1
ATOM 817 C C . PRO A 1 106 ? 0.470 18.449 -18.496 1.00 51.84 106 PRO A C 1
ATOM 819 O O . PRO A 1 106 ? -0.316 18.781 -17.608 1.00 51.84 106 PRO A O 1
ATOM 822 N N . ARG A 1 107 ? 1.791 18.472 -18.312 1.00 57.72 107 ARG A N 1
ATOM 823 C CA . ARG A 1 107 ? 2.468 19.084 -17.155 1.00 57.72 107 ARG A CA 1
ATOM 824 C C . ARG A 1 107 ? 3.633 19.933 -17.609 1.00 57.72 107 ARG A C 1
ATOM 826 O O . ARG A 1 107 ? 3.868 19.997 -18.800 1.00 57.72 107 ARG A O 1
ATOM 833 N N . ASP A 1 108 ? 4.305 20.613 -16.690 1.00 48.09 108 ASP A N 1
ATOM 834 C CA . ASP A 1 108 ? 5.497 21.403 -16.987 1.00 48.09 108 ASP A CA 1
ATOM 835 C C . ASP A 1 108 ? 6.694 20.822 -16.201 1.00 48.09 108 ASP A C 1
ATOM 837 O O . ASP A 1 108 ? 6.607 20.748 -14.971 1.00 48.09 108 ASP A O 1
ATOM 841 N N . PRO A 1 109 ? 7.770 20.360 -16.870 1.00 50.06 109 PRO A N 1
ATOM 842 C CA . PRO A 1 109 ? 7.921 20.331 -18.320 1.00 50.06 109 PRO A CA 1
ATOM 843 C C . PRO A 1 109 ? 6.959 19.326 -18.979 1.00 50.06 109 PRO A C 1
ATOM 845 O O . PRO A 1 109 ? 6.772 18.211 -18.478 1.00 50.06 109 PRO A O 1
ATOM 848 N N . PRO A 1 110 ? 6.326 19.705 -20.103 1.00 53.50 110 PRO A N 1
ATOM 849 C CA . PRO A 1 110 ? 5.452 18.807 -20.833 1.00 53.50 110 PRO A CA 1
ATOM 850 C C . PRO A 1 110 ? 6.300 17.700 -21.424 1.00 53.50 110 PRO A C 1
ATOM 852 O O . PRO A 1 110 ? 7.320 17.968 -22.058 1.00 53.50 110 PRO A O 1
ATOM 855 N N . ASN A 1 111 ? 5.820 16.469 -21.260 1.00 59.12 111 ASN A N 1
ATOM 856 C CA . ASN A 1 111 ? 6.301 15.251 -21.913 1.00 59.12 111 ASN A CA 1
ATOM 857 C C . ASN A 1 111 ? 7.311 14.372 -21.152 1.00 59.12 111 ASN A C 1
ATOM 859 O O . ASN A 1 111 ? 7.924 13.511 -21.780 1.00 59.12 111 ASN A O 1
ATOM 863 N N . GLU A 1 112 ? 7.446 14.486 -19.830 1.00 64.69 112 GLU A N 1
ATOM 864 C CA . GLU A 1 112 ? 8.176 13.473 -19.048 1.00 64.69 112 GLU A CA 1
ATOM 865 C C . GLU A 1 112 ? 7.214 12.586 -18.243 1.00 64.69 112 GLU A C 1
ATOM 867 O O . GLU A 1 112 ? 6.311 13.108 -17.579 1.00 64.69 112 GLU A O 1
ATOM 872 N N . PRO A 1 113 ? 7.356 11.245 -18.275 1.00 70.56 113 PRO A N 1
ATOM 873 C CA . PRO A 1 113 ? 6.628 10.394 -17.349 1.00 70.56 113 PRO A CA 1
ATOM 874 C C . PRO A 1 113 ? 7.082 10.687 -15.926 1.00 70.56 113 PRO A C 1
ATOM 876 O O . PRO A 1 113 ? 8.246 10.991 -15.656 1.00 70.56 113 PRO A O 1
ATOM 879 N N . TYR A 1 114 ? 6.133 10.581 -15.010 1.00 80.44 114 TYR A N 1
ATOM 880 C CA . TYR A 1 114 ? 6.329 10.957 -13.625 1.00 80.44 114 TYR A CA 1
ATOM 881 C C . TYR A 1 114 ? 5.681 9.936 -12.701 1.00 80.44 114 TYR A C 1
ATOM 883 O O . TYR A 1 114 ? 4.719 9.249 -13.062 1.00 80.44 114 TYR A O 1
ATOM 891 N N . SER A 1 115 ? 6.217 9.855 -11.493 1.00 87.19 115 SER A N 1
ATOM 892 C CA . SER A 1 115 ? 5.590 9.180 -10.373 1.00 87.19 115 SER A CA 1
ATOM 893 C C . SER A 1 115 ? 4.877 10.189 -9.481 1.00 87.19 115 SER A C 1
ATOM 895 O O . SER A 1 115 ? 5.282 11.345 -9.339 1.00 87.19 115 SER A O 1
ATOM 897 N N . VAL A 1 116 ? 3.768 9.740 -8.910 1.00 88.25 116 VAL A N 1
ATOM 898 C CA . VAL A 1 116 ? 2.947 10.458 -7.948 1.00 88.25 116 VAL A CA 1
ATOM 899 C C . VAL A 1 116 ? 3.091 9.765 -6.607 1.00 88.25 116 VAL A C 1
ATOM 901 O O . VAL A 1 116 ? 2.703 8.604 -6.450 1.00 88.25 116 VAL A O 1
ATOM 904 N N . PHE A 1 117 ? 3.620 10.490 -5.635 1.00 85.75 117 PHE A N 1
ATOM 905 C CA . PHE A 1 117 ? 3.690 10.055 -4.252 1.00 85.75 117 PHE A CA 1
ATOM 906 C C . PHE A 1 117 ? 2.546 10.703 -3.478 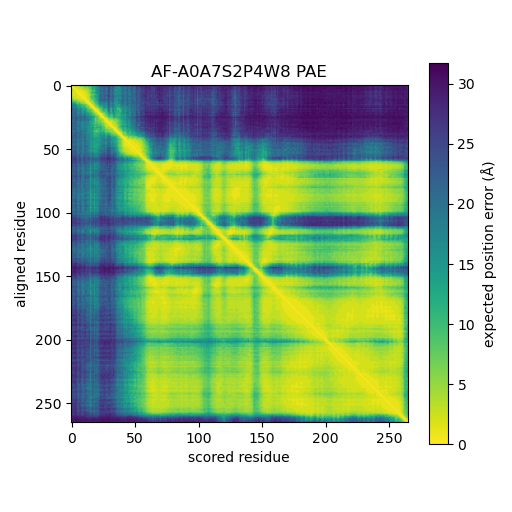1.00 85.75 117 PHE A C 1
ATOM 908 O O . PHE A 1 117 ? 2.468 11.927 -3.353 1.00 85.75 117 PHE A O 1
ATOM 915 N N . TYR A 1 118 ? 1.634 9.875 -2.976 1.00 79.56 118 TYR A N 1
ATOM 916 C CA . TYR A 1 118 ? 0.504 10.337 -2.180 1.00 79.56 118 TYR A CA 1
ATOM 917 C C . TYR A 1 118 ? 0.904 10.400 -0.705 1.00 79.56 118 TYR A C 1
ATOM 919 O O . TYR A 1 118 ? 1.237 9.382 -0.093 1.00 79.56 118 TYR A O 1
ATOM 927 N N . SER A 1 119 ? 0.863 11.603 -0.135 1.00 70.44 119 SER A N 1
ATOM 928 C CA . SER A 1 119 ? 1.034 11.825 1.301 1.00 70.44 119 SER A CA 1
ATOM 929 C C . SER A 1 119 ? -0.312 11.733 2.010 1.00 70.44 119 SER A C 1
ATOM 931 O O . SER A 1 119 ? -1.328 12.154 1.462 1.00 70.44 119 SER A O 1
ATOM 933 N N . GLN A 1 120 ? -0.313 11.223 3.243 1.00 63.50 120 GLN A N 1
ATOM 934 C CA . GLN A 1 120 ? -1.498 11.261 4.102 1.00 63.50 120 GLN A CA 1
ATOM 935 C C . GLN A 1 120 ? -1.845 12.697 4.543 1.00 63.50 120 GLN A C 1
ATOM 937 O O . GLN A 1 120 ? -3.000 12.981 4.849 1.00 63.50 120 GLN A O 1
ATOM 942 N N . TRP A 1 121 ? -0.857 13.599 4.572 1.00 64.81 121 TRP A N 1
ATOM 943 C CA . TRP A 1 121 ? -0.968 14.914 5.223 1.00 64.81 121 TRP A CA 1
ATOM 944 C C . TRP A 1 121 ? -0.673 16.096 4.294 1.00 64.81 121 TRP A C 1
ATOM 946 O O . TRP A 1 121 ? -0.885 17.246 4.668 1.00 64.81 121 TRP A O 1
ATOM 956 N N . GLU A 1 122 ? -0.165 15.833 3.091 1.00 71.25 122 GLU A N 1
ATOM 957 C CA . GLU A 1 122 ? 0.324 16.856 2.165 1.00 71.25 122 GLU A CA 1
ATOM 958 C C . GLU A 1 122 ? -0.283 16.676 0.771 1.00 71.25 122 GLU A C 1
ATOM 960 O O . GLU A 1 122 ? -0.845 15.631 0.437 1.00 71.25 122 GLU A O 1
ATOM 965 N N . GLN A 1 123 ? -0.134 17.704 -0.065 1.00 79.38 123 GLN A N 1
ATOM 966 C CA . GLN A 1 123 ? -0.444 17.593 -1.488 1.00 79.38 123 GLN A CA 1
ATOM 967 C C . GLN A 1 123 ? 0.408 16.486 -2.136 1.00 79.38 123 GLN A C 1
ATOM 969 O O . GLN A 1 123 ? 1.546 16.270 -1.707 1.00 79.38 123 GLN A O 1
ATOM 974 N N . PRO A 1 124 ? -0.103 15.797 -3.174 1.00 83.25 124 PRO A N 1
ATOM 975 C CA . PRO A 1 124 ? 0.679 14.801 -3.895 1.00 83.25 124 PRO A CA 1
ATOM 976 C C . PRO A 1 124 ? 1.996 15.393 -4.414 1.00 83.25 124 PRO A C 1
ATOM 978 O O . PRO A 1 124 ? 2.001 16.480 -4.995 1.00 83.25 124 PRO A O 1
ATOM 981 N N . GLU A 1 125 ? 3.104 14.672 -4.227 1.00 86.38 125 GLU A N 1
ATOM 982 C CA . GLU A 1 125 ? 4.391 15.045 -4.817 1.00 86.38 125 GLU A CA 1
ATOM 983 C C . GLU A 1 125 ? 4.558 14.359 -6.169 1.00 86.38 125 GLU A C 1
ATOM 985 O O . GLU A 1 125 ? 4.267 13.173 -6.336 1.00 86.38 125 GLU A O 1
ATOM 990 N N . PHE A 1 126 ? 5.051 15.122 -7.137 1.00 86.81 126 PHE A N 1
ATOM 991 C CA . PHE A 1 126 ? 5.247 14.672 -8.500 1.00 86.81 126 PHE A CA 1
ATOM 992 C C . PHE A 1 126 ? 6.725 14.690 -8.832 1.00 86.81 126 PHE A C 1
ATOM 994 O O . PHE A 1 126 ? 7.358 15.742 -8.796 1.00 86.81 126 PHE A O 1
ATOM 1001 N N . ASN A 1 127 ? 7.256 13.522 -9.162 1.00 85.81 127 ASN A N 1
ATOM 1002 C CA . ASN A 1 127 ? 8.680 13.324 -9.364 1.00 85.81 127 ASN A CA 1
ATOM 1003 C C . ASN A 1 127 ? 8.934 12.733 -10.750 1.00 85.81 127 ASN A C 1
ATOM 1005 O O . ASN A 1 127 ? 8.181 11.882 -11.220 1.00 85.81 127 ASN A O 1
ATOM 1009 N N . SER A 1 128 ? 10.019 13.160 -11.397 1.00 84.69 128 SER A N 1
ATOM 1010 C CA . SER A 1 128 ? 10.534 12.459 -12.577 1.00 84.69 128 SER A CA 1
ATOM 1011 C C . SER A 1 128 ? 10.830 11.003 -12.214 1.00 84.69 128 SER A C 1
ATOM 1013 O O . SER A 1 128 ? 11.276 10.721 -11.099 1.00 84.69 128 SER A O 1
ATOM 1015 N N . LEU A 1 129 ? 10.638 10.067 -13.150 1.00 84.56 129 LEU A N 1
ATOM 1016 C CA . LEU A 1 129 ? 10.948 8.654 -12.890 1.00 84.56 129 LEU A CA 1
ATOM 1017 C C . LEU A 1 129 ? 12.422 8.416 -12.538 1.00 84.56 129 LEU A C 1
ATOM 1019 O O . LEU A 1 129 ? 12.737 7.409 -11.906 1.00 84.56 129 LEU A O 1
ATOM 1023 N N . ALA A 1 130 ? 13.318 9.324 -12.932 1.00 82.88 130 ALA A N 1
ATOM 1024 C CA . ALA A 1 130 ? 14.738 9.258 -12.604 1.00 82.88 130 ALA A CA 1
ATOM 1025 C C . ALA A 1 130 ? 15.058 9.716 -11.168 1.00 82.88 130 ALA A C 1
ATOM 1027 O O . ALA A 1 130 ? 16.129 9.394 -10.654 1.00 82.88 130 ALA A O 1
ATOM 1028 N N . THR A 1 131 ? 14.151 10.440 -10.508 1.00 84.31 131 THR A N 1
ATOM 1029 C CA . THR A 1 131 ? 14.364 10.942 -9.148 1.00 84.31 131 THR A CA 1
ATOM 1030 C C . THR A 1 131 ? 14.295 9.786 -8.139 1.00 84.31 131 THR A C 1
ATOM 1032 O O . THR A 1 131 ? 13.351 8.991 -8.194 1.00 84.31 131 THR A O 1
ATOM 1035 N N . PRO A 1 132 ? 15.265 9.666 -7.209 1.00 87.81 132 PRO A N 1
ATOM 1036 C CA . PRO A 1 132 ? 15.195 8.716 -6.099 1.00 87.81 132 PRO A CA 1
ATOM 1037 C C . PRO A 1 132 ? 13.907 8.860 -5.289 1.00 87.81 132 PRO A C 1
ATOM 1039 O O . PRO A 1 132 ? 13.431 9.976 -5.073 1.00 87.81 132 PRO A O 1
ATOM 1042 N N . THR A 1 133 ? 13.376 7.741 -4.792 1.00 89.06 133 THR A N 1
ATOM 1043 C CA . THR A 1 133 ? 12.204 7.765 -3.909 1.00 89.06 133 THR A CA 1
ATOM 1044 C C . THR A 1 133 ? 12.481 8.654 -2.692 1.00 89.06 133 THR A C 1
ATOM 1046 O O . THR A 1 133 ? 13.448 8.403 -1.963 1.00 89.06 133 THR A O 1
ATOM 1049 N N . PRO A 1 134 ? 11.659 9.689 -2.436 1.00 87.81 134 PRO A N 1
ATOM 1050 C CA . PRO A 1 134 ? 11.899 10.579 -1.313 1.00 87.81 134 PRO A CA 1
ATOM 1051 C C . PRO A 1 134 ? 11.773 9.808 0.012 1.00 87.81 134 PRO A C 1
ATOM 1053 O O . PRO A 1 134 ? 10.767 9.124 0.218 1.00 87.81 134 PRO A O 1
ATOM 1056 N N . PRO A 1 135 ? 12.724 9.949 0.957 1.00 85.94 135 PRO A N 1
ATOM 1057 C CA . PRO A 1 135 ? 12.739 9.156 2.190 1.00 85.94 135 PRO A CA 1
ATOM 1058 C C . PRO A 1 135 ? 11.460 9.244 3.030 1.00 85.94 135 PRO A C 1
ATOM 1060 O O . PRO A 1 135 ? 11.139 8.305 3.751 1.00 85.94 135 PRO A O 1
ATOM 1063 N N . ARG A 1 136 ? 10.718 10.355 2.923 1.00 85.62 136 ARG A N 1
ATOM 1064 C CA . ARG A 1 136 ? 9.452 10.581 3.638 1.00 85.62 136 ARG A CA 1
ATOM 1065 C C . ARG A 1 136 ? 8.285 9.711 3.159 1.00 85.62 136 ARG A C 1
ATOM 1067 O O . ARG A 1 136 ? 7.306 9.586 3.881 1.00 85.62 136 ARG A O 1
ATOM 1074 N N . PHE A 1 137 ? 8.395 9.109 1.974 1.00 87.12 137 PHE A N 1
ATOM 1075 C CA . PHE A 1 137 ? 7.418 8.152 1.441 1.00 87.12 137 PHE A CA 1
ATOM 1076 C C . PHE A 1 137 ? 7.833 6.694 1.659 1.00 87.12 137 PHE A C 1
ATOM 1078 O O . PHE A 1 137 ? 7.211 5.791 1.100 1.00 87.12 137 PHE A O 1
ATOM 1085 N N . VAL A 1 138 ? 8.880 6.462 2.459 1.00 87.69 138 VAL A N 1
ATOM 1086 C CA . VAL A 1 138 ? 9.286 5.130 2.903 1.00 87.69 138 VAL A CA 1
ATOM 1087 C C . VAL A 1 138 ? 8.792 4.913 4.330 1.00 87.69 138 VAL A C 1
ATOM 1089 O O . VAL A 1 138 ? 9.165 5.643 5.247 1.00 87.69 138 VAL A O 1
ATOM 1092 N N . PHE A 1 139 ? 7.979 3.882 4.512 1.00 85.25 139 PHE A N 1
ATOM 1093 C CA . PHE A 1 139 ? 7.382 3.471 5.775 1.00 85.25 139 PHE A CA 1
ATOM 1094 C C . PHE A 1 139 ? 8.062 2.198 6.277 1.00 85.25 139 PHE A C 1
ATOM 1096 O O . PHE A 1 139 ? 8.285 1.280 5.497 1.00 85.25 139 PHE A O 1
ATOM 1103 N N . ASP A 1 140 ? 8.374 2.123 7.567 1.00 83.94 140 ASP A N 1
ATOM 1104 C CA . ASP A 1 140 ? 9.039 0.964 8.171 1.00 83.94 140 ASP A CA 1
ATOM 1105 C C . ASP A 1 140 ? 8.061 0.210 9.099 1.00 83.94 140 ASP A C 1
ATOM 1107 O O . ASP A 1 140 ? 7.694 0.736 10.153 1.00 83.94 140 ASP A O 1
ATOM 1111 N N . PHE A 1 141 ? 7.677 -1.019 8.733 1.00 77.25 141 PHE A N 1
ATOM 1112 C CA . PHE A 1 141 ? 6.764 -1.924 9.463 1.00 77.25 141 PHE A CA 1
ATOM 1113 C C . PHE A 1 141 ? 7.535 -2.956 10.276 1.00 77.25 141 PHE A C 1
ATOM 1115 O O . PHE A 1 141 ? 8.630 -3.319 9.868 1.00 77.25 141 PHE A O 1
ATOM 1122 N N . GLY A 1 142 ? 6.940 -3.536 11.319 1.00 67.62 142 GLY A N 1
ATOM 1123 C CA . GLY A 1 142 ? 7.406 -4.802 11.892 1.00 67.62 142 GLY A CA 1
ATOM 1124 C C . GLY A 1 142 ? 7.504 -4.799 13.420 1.00 67.62 142 GLY A C 1
ATOM 1125 O O . GLY A 1 142 ? 7.668 -3.743 14.031 1.00 67.62 142 GLY A O 1
ATOM 1126 N N . PRO A 1 143 ? 7.434 -5.987 14.050 1.00 55.47 143 PRO A N 1
ATOM 1127 C CA . PRO A 1 143 ? 7.306 -6.129 15.503 1.00 55.47 143 PRO A CA 1
ATOM 1128 C C . PRO A 1 143 ? 8.600 -5.867 16.302 1.00 55.47 143 PRO A C 1
ATOM 1130 O O . PRO A 1 143 ? 8.591 -5.989 17.525 1.00 55.47 143 PRO A O 1
ATOM 1133 N N . GLY A 1 144 ? 9.720 -5.536 15.653 1.00 52.25 144 GLY A N 1
ATOM 1134 C CA . GLY A 1 144 ? 11.038 -5.506 16.289 1.00 52.25 144 GLY A CA 1
ATOM 1135 C C . GLY A 1 144 ? 11.486 -4.135 16.806 1.00 52.25 144 GLY A C 1
ATOM 1136 O O . GLY A 1 144 ? 11.409 -3.127 16.103 1.00 52.25 144 GLY A O 1
ATOM 1137 N N . ALA A 1 145 ? 12.067 -4.127 18.012 1.00 48.41 145 ALA A N 1
ATOM 1138 C CA . ALA A 1 145 ? 12.971 -3.064 18.468 1.00 48.41 145 ALA A CA 1
ATOM 1139 C C . ALA A 1 145 ? 14.276 -3.032 17.643 1.00 48.41 145 ALA A C 1
ATOM 1141 O O . ALA A 1 145 ? 14.937 -1.993 17.572 1.00 48.41 145 ALA A O 1
ATOM 1142 N N . ASP A 1 146 ? 14.613 -4.154 16.996 1.00 53.12 146 ASP A N 1
ATOM 1143 C CA . ASP A 1 146 ? 15.793 -4.305 16.158 1.00 53.12 146 ASP A CA 1
ATOM 1144 C C . ASP A 1 146 ? 15.519 -3.873 14.704 1.00 53.12 146 ASP A C 1
ATOM 1146 O O . ASP A 1 146 ? 14.551 -4.322 14.085 1.00 53.12 146 ASP A O 1
ATOM 1150 N N . PRO A 1 147 ? 16.385 -3.034 14.102 1.00 55.59 147 PRO A N 1
ATOM 1151 C CA . PRO A 1 147 ? 16.211 -2.537 12.735 1.00 55.59 147 PRO A CA 1
ATOM 1152 C C . PRO A 1 147 ? 16.139 -3.617 11.644 1.00 55.59 147 PRO A C 1
ATOM 1154 O O . PRO A 1 147 ? 15.662 -3.322 10.553 1.00 55.59 147 PRO A O 1
ATOM 1157 N N . GLY A 1 148 ? 16.637 -4.830 11.911 1.00 56.62 148 GLY A N 1
ATOM 1158 C CA . GLY A 1 148 ? 16.680 -5.937 10.948 1.00 56.62 148 GLY A CA 1
ATOM 1159 C C . GLY A 1 148 ? 15.341 -6.646 10.734 1.00 56.62 148 GLY A C 1
ATOM 1160 O O . GLY A 1 148 ? 15.139 -7.239 9.680 1.00 56.62 148 GLY A O 1
ATOM 1161 N N . ASP A 1 149 ? 14.414 -6.527 11.687 1.00 62.31 149 ASP A N 1
ATOM 1162 C CA . ASP A 1 149 ? 13.081 -7.139 11.607 1.00 62.31 149 ASP A CA 1
ATOM 1163 C C . ASP A 1 149 ? 12.048 -6.201 10.970 1.00 62.31 149 ASP A C 1
ATOM 1165 O O . ASP A 1 149 ? 10.870 -6.552 10.832 1.00 62.31 149 ASP A O 1
ATOM 1169 N N . ARG A 1 150 ? 12.476 -4.986 10.596 1.00 72.25 150 ARG A N 1
ATOM 1170 C CA . ARG A 1 150 ? 11.602 -3.990 9.989 1.00 72.25 150 ARG A CA 1
ATOM 1171 C C . ARG A 1 150 ? 11.588 -4.123 8.474 1.00 72.25 150 ARG A C 1
ATOM 1173 O O . ARG A 1 150 ? 12.624 -4.093 7.818 1.00 72.25 150 ARG A O 1
ATOM 1180 N N . VAL A 1 151 ? 10.391 -4.204 7.912 1.00 80.50 151 VAL A N 1
ATOM 1181 C CA . VAL A 1 151 ? 10.164 -4.149 6.469 1.00 80.50 151 VAL A CA 1
ATOM 1182 C C . VAL A 1 151 ? 10.025 -2.684 6.074 1.00 80.50 151 VAL A C 1
ATOM 1184 O O . VAL A 1 151 ? 9.120 -2.013 6.556 1.00 80.50 151 VAL A O 1
ATOM 1187 N N . SER A 1 152 ? 10.881 -2.177 5.191 1.00 87.81 152 SER A N 1
ATOM 1188 C CA . SER A 1 152 ? 10.657 -0.879 4.545 1.00 87.81 152 SER A CA 1
ATOM 1189 C C . SER A 1 152 ? 9.699 -1.050 3.363 1.00 87.81 152 SER A C 1
ATOM 1191 O O . SER A 1 152 ? 9.891 -1.962 2.561 1.00 87.81 152 SER A O 1
ATOM 1193 N N . MET A 1 153 ? 8.703 -0.174 3.213 1.00 90.00 153 MET A N 1
ATOM 1194 C CA . MET A 1 153 ? 7.838 -0.112 2.033 1.00 90.00 153 MET A CA 1
ATOM 1195 C C . MET A 1 153 ? 7.671 1.321 1.529 1.00 90.00 153 MET A C 1
ATOM 1197 O O . MET A 1 153 ? 7.551 2.246 2.325 1.00 90.00 153 MET A O 1
ATOM 1201 N N . ALA A 1 154 ? 7.569 1.502 0.218 1.00 91.12 154 ALA A N 1
ATOM 1202 C CA . ALA A 1 154 ? 7.150 2.753 -0.401 1.00 91.12 154 ALA A CA 1
ATOM 1203 C C . ALA A 1 154 ? 6.046 2.488 -1.426 1.00 91.12 154 ALA A C 1
ATOM 1205 O O . ALA A 1 154 ? 6.032 1.446 -2.078 1.00 91.12 154 ALA A O 1
ATOM 1206 N N . CYS A 1 155 ? 5.125 3.438 -1.570 1.00 92.00 155 CYS A N 1
ATOM 1207 C CA . CYS A 1 155 ? 4.002 3.338 -2.495 1.00 92.00 155 CYS A CA 1
ATOM 1208 C C . CYS A 1 155 ? 3.938 4.583 -3.375 1.00 92.00 155 CYS A C 1
ATOM 1210 O O . CYS A 1 155 ? 3.923 5.705 -2.866 1.00 92.00 155 CYS A O 1
ATOM 1212 N N . PHE A 1 156 ? 3.856 4.389 -4.688 1.00 92.44 156 PHE A N 1
ATOM 1213 C CA . PHE A 1 156 ? 3.633 5.476 -5.636 1.00 92.44 156 PHE A CA 1
ATOM 1214 C C . PHE A 1 156 ? 2.834 5.004 -6.844 1.00 92.44 156 PHE A C 1
ATOM 1216 O O . PHE A 1 156 ? 2.813 3.825 -7.191 1.00 92.44 156 PHE A O 1
ATOM 1223 N N . GLN A 1 157 ? 2.176 5.948 -7.502 1.00 91.94 157 GLN A N 1
ATOM 1224 C CA . GLN A 1 157 ? 1.526 5.720 -8.785 1.00 91.94 157 GLN A CA 1
ATOM 1225 C C . GLN A 1 157 ? 2.441 6.205 -9.904 1.00 91.94 157 GLN A C 1
ATOM 1227 O O . GLN A 1 157 ? 3.090 7.233 -9.753 1.00 91.94 157 GLN A O 1
ATOM 1232 N N . VAL A 1 158 ? 2.493 5.506 -11.033 1.00 89.19 158 VAL A N 1
ATOM 1233 C CA . VAL A 1 158 ? 3.214 5.978 -12.222 1.00 89.19 158 VAL A CA 1
ATOM 1234 C C . VAL A 1 158 ? 2.218 6.411 -13.286 1.00 89.19 158 VAL A C 1
ATOM 1236 O O . VAL A 1 158 ? 1.285 5.684 -13.621 1.00 89.19 158 VAL A O 1
ATOM 1239 N N . ALA A 1 159 ? 2.415 7.612 -13.826 1.00 84.44 159 ALA A N 1
ATOM 1240 C CA . ALA A 1 159 ? 1.622 8.097 -14.942 1.00 84.44 159 ALA A CA 1
ATOM 1241 C C . ALA A 1 159 ? 2.012 7.382 -16.244 1.00 84.44 159 ALA A C 1
ATOM 1243 O O . ALA A 1 159 ? 3.192 7.184 -16.533 1.00 84.44 159 ALA A O 1
ATOM 1244 N N . ASN A 1 160 ? 1.007 7.054 -17.057 1.00 81.19 160 ASN A N 1
ATOM 1245 C CA . ASN A 1 160 ? 1.154 6.377 -18.350 1.00 81.19 160 ASN A CA 1
ATOM 1246 C C . ASN A 1 160 ? 1.845 5.004 -18.287 1.00 81.19 160 ASN A C 1
ATOM 1248 O O . ASN A 1 160 ? 2.458 4.561 -19.261 1.00 81.19 160 ASN A O 1
ATOM 1252 N N . VAL A 1 161 ? 1.737 4.332 -17.147 1.00 87.50 161 VAL A N 1
ATOM 1253 C CA . VAL A 1 161 ? 2.044 2.912 -17.003 1.00 87.50 161 VAL A CA 1
ATOM 1254 C C . VAL A 1 161 ? 0.736 2.177 -16.758 1.00 87.50 161 VAL A C 1
ATOM 1256 O O . VAL A 1 161 ? -0.136 2.724 -16.094 1.00 87.50 161 VAL A O 1
ATOM 1259 N N . TRP A 1 162 ? 0.618 0.964 -17.293 1.00 90.56 162 TRP A N 1
ATOM 1260 C CA . TRP A 1 162 ? -0.482 0.034 -17.050 1.00 90.56 162 TRP A CA 1
ATOM 1261 C C . TRP A 1 162 ? 0.069 -1.349 -16.742 1.00 90.56 162 TRP A C 1
ATOM 1263 O O . TRP A 1 162 ? 0.992 -1.818 -17.420 1.00 90.56 162 TRP A O 1
ATOM 1273 N N . PHE A 1 163 ? -0.550 -2.013 -15.770 1.00 93.31 163 PHE A N 1
ATOM 1274 C CA . PHE A 1 163 ? -0.325 -3.414 -15.446 1.00 93.31 163 PHE A CA 1
ATOM 1275 C C . PHE A 1 163 ? -1.467 -4.240 -16.054 1.00 93.31 163 PHE A C 1
ATOM 1277 O O . PHE A 1 163 ? -2.554 -4.296 -15.484 1.00 93.31 163 PHE A O 1
ATOM 1284 N N . PRO A 1 164 ? -1.279 -4.905 -17.214 1.00 91.50 164 PRO A N 1
ATOM 1285 C CA . PRO A 1 164 ? -2.371 -5.592 -17.916 1.00 91.50 164 PRO A CA 1
ATOM 1286 C C . PRO A 1 164 ? -2.980 -6.748 -17.121 1.00 91.50 164 PRO A C 1
ATOM 1288 O O . PRO A 1 164 ? -4.143 -7.088 -17.312 1.00 91.50 164 PRO A O 1
ATOM 1291 N N . ALA A 1 165 ? -2.187 -7.349 -16.233 1.00 91.56 165 ALA A N 1
ATOM 1292 C CA . ALA A 1 165 ? -2.637 -8.377 -15.302 1.00 91.56 165 ALA A CA 1
ATOM 1293 C C . ALA A 1 165 ? -3.476 -7.811 -14.136 1.00 91.56 165 ALA A C 1
ATOM 1295 O O . ALA A 1 165 ? -4.009 -8.581 -13.339 1.00 91.56 165 ALA A O 1
ATOM 1296 N N . GLY A 1 166 ? -3.602 -6.485 -14.032 1.00 92.44 166 GLY A N 1
ATOM 1297 C CA . GLY A 1 166 ? -4.251 -5.795 -12.929 1.00 92.44 166 GLY A CA 1
ATOM 1298 C C . GLY A 1 166 ? -3.389 -5.801 -11.671 1.00 92.44 166 GLY A C 1
ATOM 1299 O O . GLY A 1 166 ? -2.222 -5.414 -11.686 1.00 92.44 166 GLY A O 1
ATOM 1300 N N . VAL A 1 167 ? -3.996 -6.199 -10.559 1.00 93.38 167 VAL A N 1
ATOM 1301 C CA . VAL A 1 167 ? -3.361 -6.251 -9.240 1.00 93.38 167 VAL A CA 1
ATOM 1302 C C . VAL A 1 167 ? -2.599 -7.569 -9.081 1.00 93.38 167 VAL A C 1
ATOM 1304 O O . VAL A 1 167 ? -3.169 -8.639 -9.297 1.00 93.38 167 VAL A O 1
ATOM 1307 N N . SER A 1 168 ? -1.325 -7.507 -8.684 1.00 94.44 168 SER A N 1
ATOM 1308 C CA . SER A 1 168 ? -0.510 -8.698 -8.425 1.00 94.44 168 SER A CA 1
ATOM 1309 C C . SER A 1 168 ? -1.023 -9.487 -7.213 1.00 94.44 168 SER A C 1
ATOM 1311 O O . SER A 1 168 ? -1.760 -8.973 -6.366 1.00 94.44 168 SER A O 1
ATOM 1313 N N . ALA A 1 169 ? -0.630 -10.758 -7.107 1.00 94.19 169 ALA A N 1
ATOM 1314 C CA . ALA A 1 169 ? -1.062 -11.627 -6.013 1.00 94.19 169 ALA A CA 1
ATOM 1315 C C . ALA A 1 169 ? -0.630 -11.089 -4.635 1.00 94.19 169 ALA A C 1
ATOM 1317 O O . ALA A 1 169 ? -1.382 -11.187 -3.666 1.00 94.19 169 ALA A O 1
ATOM 1318 N N . GLU A 1 170 ? 0.552 -10.480 -4.562 1.00 92.50 170 GLU A N 1
ATOM 1319 C CA . GLU A 1 170 ? 1.121 -9.861 -3.364 1.00 92.50 170 GLU A CA 1
ATOM 1320 C C . GLU A 1 170 ? 0.283 -8.660 -2.919 1.00 92.50 170 GLU A C 1
ATOM 1322 O O . GLU A 1 170 ? -0.143 -8.594 -1.763 1.00 92.50 170 GLU A O 1
ATOM 1327 N N . VAL A 1 171 ? -0.055 -7.767 -3.857 1.00 93.31 171 VAL A N 1
ATOM 1328 C CA . VAL A 1 171 ? -0.915 -6.612 -3.569 1.00 93.31 171 VAL A CA 1
ATOM 1329 C C . VAL A 1 171 ? -2.308 -7.078 -3.139 1.00 93.31 171 VAL A C 1
ATOM 1331 O O . VAL A 1 171 ? -2.866 -6.560 -2.170 1.00 93.31 171 VAL A O 1
ATOM 1334 N N . HIS A 1 172 ? -2.863 -8.102 -3.795 1.00 95.38 172 HIS A N 1
ATOM 1335 C CA . HIS A 1 172 ? -4.149 -8.684 -3.409 1.00 95.38 172 HIS A CA 1
ATOM 1336 C C . HIS A 1 172 ? -4.111 -9.298 -1.998 1.00 95.38 172 HIS A C 1
ATOM 1338 O O . HIS A 1 172 ? -5.072 -9.162 -1.231 1.00 95.38 172 HIS A O 1
ATOM 1344 N N . ALA A 1 173 ? -3.011 -9.954 -1.620 1.00 93.62 173 ALA A N 1
ATOM 1345 C CA . ALA A 1 173 ? -2.818 -10.473 -0.269 1.00 93.62 173 ALA A CA 1
ATOM 1346 C C . ALA A 1 173 ? -2.775 -9.337 0.766 1.00 93.62 173 ALA A C 1
ATOM 1348 O O . ALA A 1 173 ? -3.442 -9.432 1.798 1.00 93.62 173 ALA A O 1
ATOM 1349 N N . GLY A 1 174 ? -2.079 -8.237 0.465 1.00 92.69 174 GLY A N 1
ATOM 1350 C CA . GLY A 1 174 ? -2.059 -7.038 1.305 1.00 92.69 174 GLY A CA 1
ATOM 1351 C C . GLY A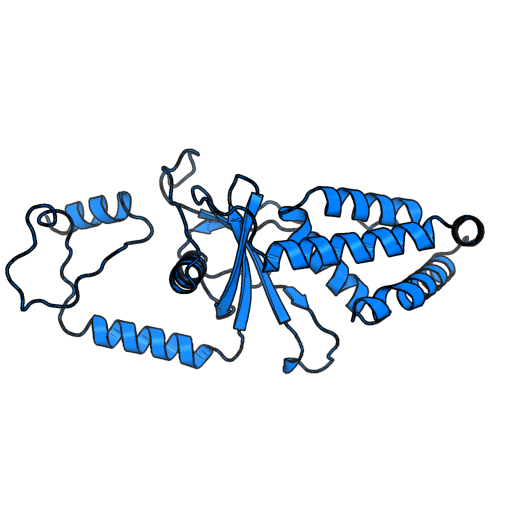 1 174 ? -3.436 -6.388 1.471 1.00 92.69 174 GLY A C 1
ATOM 1352 O O . GLY A 1 174 ? -3.853 -6.090 2.593 1.00 92.69 174 GLY A O 1
ATOM 1353 N N . ILE A 1 175 ? -4.197 -6.262 0.379 1.00 94.81 175 ILE A N 1
ATOM 1354 C CA . ILE A 1 175 ? -5.590 -5.787 0.400 1.00 94.81 175 ILE A CA 1
ATOM 1355 C C . ILE A 1 175 ? -6.463 -6.691 1.277 1.00 94.81 175 ILE A C 1
ATOM 1357 O O . ILE A 1 175 ? -7.214 -6.209 2.128 1.00 94.81 175 ILE A O 1
ATOM 1361 N N . THR A 1 176 ? -6.355 -8.008 1.089 1.00 96.44 176 THR A N 1
ATOM 1362 C CA . THR A 1 176 ? -7.129 -9.004 1.843 1.00 96.44 176 THR A CA 1
ATOM 1363 C C . THR A 1 176 ? -6.810 -8.930 3.333 1.00 96.44 176 THR A C 1
ATOM 1365 O O . THR A 1 176 ? -7.727 -8.915 4.153 1.00 96.44 176 THR A O 1
ATOM 1368 N N . TRP A 1 177 ? -5.526 -8.813 3.678 1.00 94.62 177 TRP A N 1
ATOM 1369 C CA . TRP A 1 177 ? -5.067 -8.635 5.052 1.00 94.62 177 TRP A CA 1
ATOM 1370 C C . TRP A 1 177 ? -5.663 -7.363 5.678 1.00 94.62 177 TRP A C 1
ATOM 1372 O O . TRP A 1 177 ? -6.259 -7.441 6.753 1.00 94.62 177 TRP A O 1
ATOM 1382 N N . CYS A 1 178 ? -5.601 -6.219 4.980 1.00 95.19 178 CYS A N 1
ATOM 1383 C CA . CYS A 1 178 ? -6.148 -4.944 5.465 1.00 95.19 178 CYS A CA 1
ATOM 1384 C C . CYS A 1 178 ? -7.662 -5.014 5.689 1.00 95.19 178 CYS A C 1
ATOM 1386 O O . CYS A 1 178 ? -8.169 -4.553 6.711 1.00 95.19 178 CYS A O 1
ATOM 1388 N N . ARG A 1 179 ? -8.400 -5.610 4.746 1.00 96.94 179 ARG A N 1
ATOM 1389 C CA . ARG A 1 179 ? -9.848 -5.812 4.884 1.00 96.94 179 ARG A CA 1
ATOM 1390 C C . ARG A 1 179 ? -10.180 -6.732 6.059 1.00 96.94 179 ARG A C 1
ATOM 1392 O O . ARG A 1 179 ? -11.143 -6.456 6.765 1.00 96.94 179 ARG A O 1
ATOM 1399 N N . GLY A 1 180 ? -9.403 -7.797 6.267 1.00 96.56 180 GLY A N 1
ATOM 1400 C CA . GLY A 1 180 ? -9.583 -8.737 7.376 1.00 96.56 180 GLY A CA 1
ATOM 1401 C C . GLY A 1 180 ? -9.490 -8.040 8.729 1.00 96.56 180 GLY A C 1
ATOM 1402 O O . GLY A 1 180 ? -10.476 -7.998 9.465 1.00 96.56 180 GLY A O 1
ATOM 1403 N N . VAL A 1 181 ? -8.352 -7.394 9.002 1.00 95.75 181 VAL A N 1
ATOM 1404 C CA . VAL A 1 181 ? -8.128 -6.720 10.291 1.00 95.75 181 VAL A CA 1
ATOM 1405 C C . VAL A 1 181 ? -9.141 -5.604 10.536 1.00 95.75 181 VAL A C 1
ATOM 1407 O O . VAL A 1 181 ? -9.664 -5.477 11.639 1.00 95.75 181 VAL A O 1
ATOM 1410 N N . LEU A 1 182 ? -9.488 -4.821 9.507 1.00 96.31 182 LEU A N 1
ATOM 1411 C CA . LEU A 1 182 ? -10.468 -3.745 9.646 1.00 96.31 182 LEU A CA 1
ATOM 1412 C C . LEU A 1 182 ? -11.878 -4.266 9.927 1.00 96.31 182 LEU A C 1
ATOM 1414 O O . LEU A 1 182 ? -12.576 -3.666 10.738 1.00 96.31 182 LEU A O 1
ATOM 1418 N N . ARG A 1 183 ? -12.291 -5.371 9.296 1.00 96.69 183 ARG A N 1
ATOM 1419 C CA . ARG A 1 183 ? -13.597 -5.996 9.552 1.00 96.69 183 ARG A CA 1
ATOM 1420 C C . ARG A 1 183 ? -13.668 -6.612 10.944 1.00 96.69 183 ARG A C 1
ATOM 1422 O O . ARG A 1 183 ? -14.714 -6.521 11.575 1.00 96.69 183 ARG A O 1
ATOM 1429 N N . GLU A 1 184 ? -12.584 -7.203 11.441 1.00 95.69 184 GLU A N 1
ATOM 1430 C CA . GLU A 1 184 ? -12.541 -7.708 12.818 1.00 95.69 184 GLU A CA 1
ATOM 1431 C C . GLU A 1 184 ? -12.560 -6.581 13.848 1.00 95.69 184 GLU A C 1
ATOM 1433 O O . GLU A 1 184 ? -13.321 -6.654 14.814 1.00 95.69 184 GLU A O 1
ATOM 1438 N N . LEU A 1 185 ? -11.800 -5.506 13.613 1.00 94.31 185 LEU A N 1
ATOM 1439 C CA . LEU A 1 185 ? -11.876 -4.298 14.435 1.00 94.31 185 LEU A CA 1
ATOM 1440 C C . LEU A 1 185 ? -13.300 -3.738 14.439 1.00 94.31 185 LEU A C 1
ATOM 1442 O O . LEU A 1 185 ? -13.836 -3.480 15.511 1.00 94.31 185 LEU A O 1
ATOM 1446 N N . GLU A 1 186 ? -13.922 -3.598 13.265 1.00 94.12 186 GLU A N 1
ATOM 1447 C CA . GLU A 1 186 ? -15.304 -3.135 13.114 1.00 94.12 186 GLU A CA 1
ATOM 1448 C C . GLU A 1 186 ? -16.298 -4.033 13.864 1.00 94.12 186 GLU A C 1
ATOM 1450 O O . GLU A 1 186 ? -17.177 -3.530 14.560 1.00 94.12 186 GLU A O 1
ATOM 1455 N N . ALA A 1 187 ? -16.157 -5.356 13.753 1.00 94.00 187 ALA A N 1
ATOM 1456 C CA . ALA A 1 187 ? -17.025 -6.308 14.433 1.00 94.00 187 ALA A CA 1
ATOM 1457 C C . ALA A 1 187 ? -16.890 -6.206 15.957 1.00 94.00 187 ALA A C 1
ATOM 1459 O O . ALA A 1 187 ? -17.903 -6.186 16.654 1.00 94.00 187 ALA A O 1
ATOM 1460 N N . TYR A 1 188 ? -15.660 -6.090 16.469 1.00 93.44 188 TYR A N 1
ATOM 1461 C CA . TYR A 1 188 ? -15.398 -5.965 17.901 1.00 93.44 188 TYR A CA 1
ATOM 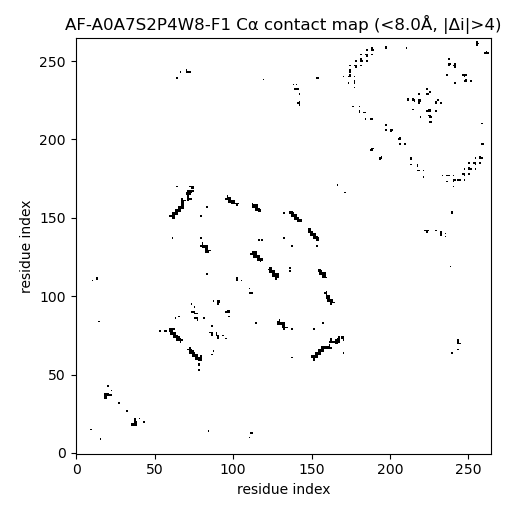1462 C C . TYR A 1 188 ? -15.972 -4.664 18.468 1.00 93.44 188 TYR A C 1
ATOM 1464 O O . TYR A 1 188 ? -16.745 -4.683 19.428 1.00 93.44 188 TYR A O 1
ATOM 1472 N N . ILE A 1 189 ? -15.647 -3.524 17.852 1.00 92.88 189 ILE A N 1
ATOM 1473 C CA . ILE A 1 189 ? -16.147 -2.221 18.311 1.00 92.88 189 ILE A CA 1
ATOM 1474 C C . ILE A 1 189 ? -17.644 -2.056 18.044 1.00 92.88 189 ILE A C 1
ATOM 1476 O O . ILE A 1 189 ? -18.296 -1.253 18.696 1.00 92.88 189 ILE A O 1
ATOM 1480 N N . GLY A 1 190 ? -18.204 -2.789 17.083 1.00 90.69 190 GLY A N 1
ATOM 1481 C CA . GLY A 1 190 ? -19.627 -2.769 16.762 1.00 90.69 190 GLY A CA 1
ATOM 1482 C C . GLY A 1 190 ? -20.504 -3.516 17.769 1.00 90.69 190 GLY A C 1
ATOM 1483 O O . GLY A 1 190 ? -21.728 -3.422 17.671 1.00 90.69 190 GLY A O 1
ATOM 1484 N N . THR A 1 191 ? -19.916 -4.248 18.723 1.00 93.25 191 THR A N 1
ATOM 1485 C CA . THR A 1 191 ? -20.666 -4.968 19.765 1.00 93.25 191 THR A CA 1
ATOM 1486 C C . THR A 1 191 ? -21.452 -4.013 20.665 1.00 93.25 191 THR A C 1
ATOM 1488 O O . THR A 1 191 ? -21.040 -2.876 20.912 1.00 93.25 191 THR A O 1
ATOM 1491 N N . ALA A 1 192 ? -22.604 -4.470 21.167 1.00 92.62 192 ALA A N 1
ATOM 1492 C CA . ALA A 1 192 ? -23.439 -3.665 22.058 1.00 92.62 192 ALA A CA 1
ATOM 1493 C C . ALA A 1 192 ? -22.684 -3.323 23.349 1.00 92.62 192 ALA A C 1
ATOM 1495 O O . ALA A 1 192 ? -22.705 -2.176 23.786 1.00 92.62 192 ALA A O 1
ATOM 1496 N N . GLU A 1 193 ? -21.945 -4.297 23.879 1.00 92.19 193 GLU A N 1
ATOM 1497 C CA . GLU A 1 193 ? -21.124 -4.183 25.078 1.00 92.19 193 GLU A CA 1
ATOM 1498 C C . GLU A 1 193 ? -20.059 -3.093 24.918 1.00 92.19 193 GLU A C 1
ATOM 1500 O O . GLU A 1 193 ? -19.957 -2.201 25.759 1.00 92.19 193 GLU A O 1
ATOM 1505 N N . TYR A 1 194 ? -19.315 -3.102 23.804 1.00 91.62 194 TYR A N 1
ATOM 1506 C CA . TYR A 1 194 ? -18.332 -2.057 23.524 1.00 91.62 194 TYR A CA 1
ATOM 1507 C C . TYR A 1 194 ? -18.995 -0.684 23.386 1.00 91.62 194 TYR A C 1
ATOM 1509 O O . TYR A 1 194 ? -18.514 0.303 23.943 1.00 91.62 194 TYR A O 1
ATOM 1517 N N . GLN A 1 195 ? -20.101 -0.609 22.638 1.00 92.06 195 GLN A N 1
ATOM 1518 C CA . GLN A 1 195 ? -20.795 0.649 22.370 1.00 92.06 195 GLN A CA 1
ATOM 1519 C C . GLN A 1 195 ? -21.435 1.248 23.627 1.00 92.06 195 GLN A C 1
ATOM 1521 O O . GLN A 1 195 ? -21.591 2.466 23.703 1.00 92.06 195 GLN A O 1
ATOM 1526 N N . GLU A 1 196 ? -21.839 0.435 24.598 1.00 91.06 196 GLU A N 1
ATOM 1527 C CA . GLU A 1 196 ? -22.270 0.900 25.918 1.00 91.06 196 GLU A CA 1
ATOM 1528 C C . GLU A 1 196 ? -21.067 1.359 26.752 1.00 91.06 196 GLU A C 1
ATOM 1530 O O . GLU A 1 196 ? -21.060 2.495 27.229 1.00 91.06 196 GLU A O 1
ATOM 1535 N N . GLU A 1 197 ? -19.999 0.553 26.821 1.00 90.69 197 GLU A N 1
ATOM 1536 C CA . GLU A 1 197 ? -18.799 0.876 27.604 1.00 90.69 197 GLU A CA 1
ATOM 1537 C C . GLU A 1 197 ? -18.143 2.186 27.137 1.00 90.69 197 GLU A C 1
ATOM 1539 O O . GLU A 1 197 ? -17.768 3.002 27.979 1.00 90.69 197 GLU A O 1
ATOM 1544 N N . ILE A 1 198 ? -18.042 2.432 25.822 1.00 89.06 198 ILE A N 1
ATOM 1545 C CA . ILE A 1 198 ? -17.465 3.665 25.249 1.00 89.06 198 ILE A CA 1
ATOM 1546 C C . ILE A 1 198 ? -18.346 4.898 25.511 1.00 89.06 198 ILE A C 1
ATOM 1548 O O . ILE A 1 198 ? -17.811 5.986 25.723 1.00 89.06 198 ILE A O 1
ATOM 1552 N N . ARG A 1 199 ? -19.681 4.748 25.534 1.00 87.12 199 ARG A N 1
ATOM 1553 C CA . ARG A 1 199 ? -20.633 5.845 25.805 1.00 87.12 199 ARG A CA 1
ATOM 1554 C C . ARG A 1 199 ? -20.562 6.323 27.253 1.00 87.12 199 ARG A C 1
ATOM 1556 O O . ARG A 1 199 ? -20.762 7.512 27.508 1.00 87.12 199 ARG A O 1
ATOM 1563 N N . ASP A 1 200 ? -20.240 5.419 28.171 1.00 88.44 200 ASP A N 1
ATOM 1564 C CA . ASP A 1 200 ? -20.084 5.727 29.592 1.00 88.44 200 ASP A CA 1
ATOM 1565 C C . ASP A 1 200 ? -18.719 6.355 29.927 1.00 88.44 200 ASP A C 1
ATOM 1567 O O . ASP A 1 200 ? -18.565 6.977 30.986 1.00 88.44 200 ASP A O 1
ATOM 1571 N N . GLN A 1 201 ? -17.732 6.269 29.022 1.00 86.69 201 GLN A N 1
ATOM 1572 C CA . GLN A 1 201 ? -16.431 6.912 29.215 1.00 86.69 201 GLN A CA 1
ATOM 1573 C C . GLN A 1 201 ? -16.513 8.425 28.994 1.00 86.69 201 GLN A C 1
ATOM 1575 O O . GLN A 1 201 ? -16.858 8.912 27.919 1.00 86.69 201 GLN A O 1
ATOM 1580 N N . LYS A 1 202 ? -16.127 9.197 30.014 1.00 81.50 202 LYS A N 1
ATOM 1581 C CA . LYS A 1 202 ? -16.144 10.673 29.971 1.00 81.50 202 LYS A CA 1
ATOM 1582 C C . LYS A 1 202 ? -14.777 11.296 29.725 1.00 81.50 202 LYS A C 1
ATOM 1584 O O . LYS A 1 202 ? -14.693 12.475 29.385 1.00 81.50 202 LYS A O 1
ATOM 1589 N N . ASP A 1 203 ? -13.708 10.532 29.919 1.00 86.06 203 ASP A N 1
ATOM 1590 C CA . ASP A 1 203 ? -12.340 11.023 29.847 1.00 86.06 203 ASP A CA 1
ATOM 1591 C C . ASP A 1 203 ? -11.506 10.268 28.802 1.00 86.06 203 ASP A C 1
ATOM 1593 O O . ASP A 1 203 ? -11.730 9.096 28.491 1.00 86.06 203 ASP A O 1
ATOM 1597 N N . ARG A 1 204 ? -10.504 10.966 28.258 1.00 82.06 204 ARG A N 1
ATOM 1598 C CA . ARG A 1 204 ? -9.636 10.443 27.193 1.00 82.06 204 ARG A CA 1
ATOM 1599 C C . ARG A 1 204 ? -8.829 9.220 27.627 1.00 82.06 204 ARG A C 1
ATOM 1601 O O . ARG A 1 204 ? -8.505 8.391 26.783 1.00 82.06 204 ARG A O 1
ATOM 1608 N N . ARG A 1 205 ? -8.478 9.109 28.913 1.00 85.31 205 ARG A N 1
ATOM 1609 C CA . ARG A 1 205 ? -7.649 8.009 29.419 1.00 85.31 205 ARG A CA 1
ATOM 1610 C C . ARG A 1 205 ? -8.445 6.709 29.439 1.00 85.31 205 ARG A C 1
ATOM 1612 O O . ARG A 1 205 ? -7.908 5.674 29.055 1.00 85.31 205 ARG A O 1
ATOM 1619 N N . SER A 1 206 ? -9.712 6.772 29.828 1.00 86.12 206 SER A N 1
ATOM 1620 C CA . SER A 1 206 ? -10.589 5.605 29.856 1.00 86.12 206 SER A CA 1
ATOM 1621 C C . SER A 1 206 ? -10.982 5.146 28.447 1.00 86.12 206 SER A C 1
ATOM 1623 O O . SER A 1 206 ? -10.958 3.948 28.169 1.00 86.12 206 SER A O 1
ATOM 1625 N N . VAL A 1 207 ? -11.196 6.081 27.510 1.00 85.00 207 VAL A N 1
ATOM 1626 C CA . VAL A 1 207 ? -11.337 5.759 26.074 1.00 85.00 207 VAL A CA 1
ATOM 1627 C C . VAL A 1 207 ? -10.078 5.070 25.534 1.00 85.00 207 VAL A C 1
ATOM 1629 O O . VAL A 1 207 ? -10.173 4.029 24.887 1.00 85.00 207 VAL A O 1
ATOM 1632 N N . ALA A 1 208 ? -8.885 5.593 25.840 1.00 84.25 208 ALA A N 1
ATOM 1633 C CA . ALA A 1 208 ? -7.626 4.974 25.424 1.00 84.25 208 ALA A CA 1
ATOM 1634 C C . ALA A 1 208 ? -7.442 3.558 26.002 1.00 84.25 208 ALA A C 1
ATOM 1636 O O . ALA A 1 208 ? -6.946 2.672 25.306 1.00 84.25 208 ALA A O 1
ATOM 1637 N N . ALA A 1 209 ? -7.870 3.317 27.245 1.00 87.06 209 ALA A N 1
ATOM 1638 C CA . ALA A 1 209 ? -7.832 1.988 27.851 1.00 87.06 209 ALA A CA 1
ATOM 1639 C C . ALA A 1 209 ? -8.764 0.995 27.134 1.00 87.06 209 ALA A C 1
ATOM 1641 O O . ALA A 1 209 ? -8.364 -0.138 26.874 1.00 87.06 209 ALA A O 1
ATOM 1642 N N . LEU A 1 210 ? -9.974 1.420 26.758 1.00 89.00 210 LEU A N 1
ATOM 1643 C CA . LEU A 1 210 ? -10.919 0.585 26.007 1.00 89.00 210 LEU A CA 1
ATOM 1644 C C . LEU A 1 210 ? -10.421 0.272 24.584 1.00 89.00 210 LEU A C 1
ATOM 1646 O O . LEU A 1 210 ? -10.549 -0.852 24.094 1.00 89.00 210 LEU A O 1
ATOM 1650 N N . LEU A 1 211 ? -9.781 1.242 23.933 1.00 85.50 211 LEU A N 1
ATOM 1651 C CA . LEU A 1 211 ? -9.124 1.027 22.643 1.00 85.50 211 LEU A CA 1
ATOM 1652 C C . LEU A 1 211 ? -7.951 0.057 22.753 1.00 85.50 211 LEU A C 1
ATOM 1654 O O . LEU A 1 211 ? -7.790 -0.787 21.878 1.00 85.50 211 LEU A O 1
ATOM 1658 N N . ARG A 1 212 ? -7.173 0.119 23.838 1.00 88.69 212 ARG A N 1
ATOM 1659 C CA . ARG A 1 212 ? -6.104 -0.853 24.085 1.00 88.69 212 ARG A CA 1
ATOM 1660 C C . ARG A 1 212 ? -6.654 -2.273 24.232 1.00 88.69 212 ARG A C 1
ATOM 1662 O O . ARG A 1 212 ? -6.117 -3.169 23.597 1.00 88.69 212 ARG A O 1
ATOM 1669 N N . LYS A 1 213 ? -7.781 -2.473 24.932 1.00 90.69 213 LYS A N 1
ATOM 1670 C CA . LYS A 1 213 ? -8.459 -3.789 24.971 1.00 90.69 213 LYS A CA 1
ATOM 1671 C C . LYS A 1 213 ? -8.830 -4.289 23.569 1.00 90.69 213 LYS A C 1
ATOM 1673 O O . LYS A 1 213 ? -8.673 -5.464 23.265 1.00 90.69 213 LYS A O 1
ATOM 1678 N N . THR A 1 214 ? -9.306 -3.389 22.706 1.00 90.44 214 THR A N 1
ATOM 1679 C CA . THR A 1 214 ? -9.635 -3.721 21.305 1.00 90.44 214 THR A CA 1
ATOM 1680 C C . THR A 1 214 ? -8.385 -4.126 20.525 1.00 90.44 214 THR A C 1
ATOM 1682 O O . THR A 1 214 ? -8.402 -5.106 19.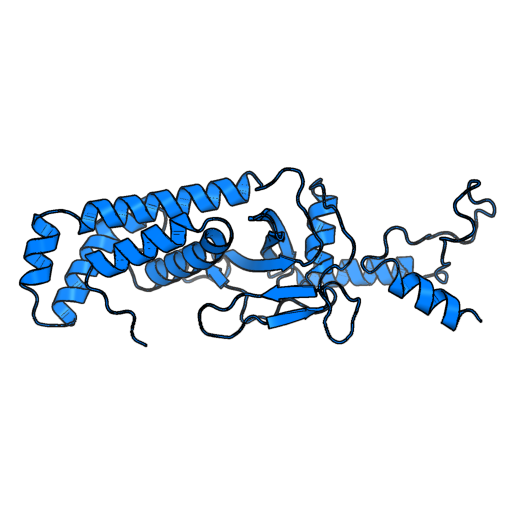785 1.00 90.44 214 THR A O 1
ATOM 1685 N N . GLN A 1 215 ? -7.285 -3.392 20.711 1.00 90.56 215 GLN A N 1
ATOM 1686 C CA . GLN A 1 215 ? -6.001 -3.707 20.086 1.00 90.56 215 GLN A CA 1
ATOM 1687 C C . GLN A 1 215 ? -5.487 -5.075 20.537 1.00 90.56 215 GLN A C 1
ATOM 1689 O O . GLN A 1 215 ? -5.100 -5.876 19.695 1.00 90.56 215 GLN A O 1
ATOM 1694 N N . GLU A 1 216 ? -5.537 -5.356 21.840 1.00 93.88 216 GLU A N 1
ATOM 1695 C CA . GLU A 1 216 ? -5.142 -6.638 22.438 1.00 93.88 216 GLU A CA 1
ATOM 1696 C C . GLU A 1 216 ? -5.984 -7.808 21.919 1.00 93.88 216 GLU A C 1
ATOM 1698 O O . GLU A 1 216 ? -5.458 -8.905 21.743 1.00 93.88 216 GLU A O 1
ATOM 1703 N N . ALA A 1 217 ? -7.267 -7.573 21.630 1.00 92.94 217 ALA A N 1
ATOM 1704 C CA . ALA A 1 217 ? -8.168 -8.594 21.111 1.00 92.94 217 ALA A CA 1
ATOM 1705 C C . ALA A 1 217 ? -7.935 -8.926 19.626 1.00 92.94 217 ALA A C 1
ATOM 1707 O O . ALA A 1 217 ? -8.123 -10.076 19.238 1.00 92.94 217 ALA A O 1
ATOM 1708 N N . VAL A 1 218 ? -7.548 -7.943 18.801 1.00 94.19 218 VAL A N 1
ATOM 1709 C CA . VAL A 1 218 ? -7.526 -8.098 17.333 1.00 94.19 218 VAL A CA 1
ATOM 1710 C C . VAL A 1 218 ? -6.112 -8.108 16.745 1.00 94.19 218 VAL A C 1
ATOM 1712 O O . VAL A 1 218 ? -5.776 -9.001 15.971 1.00 94.19 218 VAL A O 1
ATOM 1715 N N . LEU A 1 219 ? -5.252 -7.143 17.090 1.00 91.62 219 LEU A N 1
ATOM 1716 C CA . LEU A 1 219 ? -3.969 -6.936 16.395 1.00 91.62 219 LEU A CA 1
ATOM 1717 C C . LEU A 1 219 ? -3.003 -8.140 16.461 1.00 91.62 219 LEU A C 1
ATOM 1719 O O . LEU A 1 219 ? -2.395 -8.445 15.427 1.00 91.62 219 LEU A O 1
ATOM 1723 N N . PRO A 1 220 ? -2.880 -8.877 17.587 1.00 92.06 220 PRO A N 1
ATOM 1724 C CA . PRO A 1 220 ? -1.980 -10.027 17.669 1.00 92.06 220 PRO A CA 1
ATOM 1725 C C . PRO A 1 220 ? -2.299 -11.147 16.673 1.00 92.06 220 PRO A C 1
ATOM 1727 O O . PRO A 1 220 ? -1.376 -11.777 16.158 1.00 92.06 220 PRO A O 1
ATOM 1730 N N . ALA A 1 221 ? -3.578 -11.369 16.340 1.00 92.44 221 ALA A N 1
ATOM 1731 C CA . ALA A 1 221 ? -3.984 -12.374 15.350 1.00 92.44 221 ALA A CA 1
ATOM 1732 C C . ALA A 1 221 ? -3.463 -12.053 13.935 1.00 92.44 221 ALA A C 1
ATOM 1734 O O . ALA A 1 221 ? -3.302 -12.949 13.108 1.00 92.44 221 ALA A O 1
ATOM 1735 N N . TYR A 1 222 ? -3.138 -10.782 13.686 1.00 90.56 222 TYR A N 1
ATOM 1736 C CA . TYR A 1 222 ? -2.586 -10.273 12.432 1.00 90.56 222 TYR A CA 1
ATOM 1737 C C . TYR A 1 222 ? -1.071 -10.026 12.498 1.00 90.56 222 TYR A C 1
ATOM 1739 O O . TYR A 1 222 ? -0.510 -9.425 11.579 1.00 90.56 222 TYR A O 1
ATOM 1747 N N . GLY A 1 223 ? -0.402 -10.493 13.560 1.00 88.25 223 GLY A N 1
ATOM 1748 C CA . GLY A 1 223 ? 1.048 -10.377 13.733 1.00 88.25 223 GLY A CA 1
ATOM 1749 C C . GLY A 1 223 ? 1.533 -8.977 14.121 1.00 88.25 223 GLY A C 1
ATOM 1750 O O . GLY A 1 223 ? 2.707 -8.671 13.927 1.00 88.25 223 GLY A O 1
ATOM 1751 N N . MET A 1 224 ? 0.650 -8.122 14.647 1.00 88.06 224 MET A N 1
ATOM 1752 C CA . MET A 1 224 ? 0.997 -6.779 15.117 1.00 88.06 224 MET A CA 1
ATOM 1753 C C . MET A 1 224 ? 0.991 -6.707 16.649 1.00 88.06 224 MET A C 1
ATOM 1755 O O . MET A 1 224 ? 0.159 -7.358 17.289 1.00 88.06 224 MET A O 1
ATOM 1759 N N . PRO A 1 225 ? 1.874 -5.899 17.261 1.00 89.06 225 PRO A N 1
ATOM 1760 C CA . PRO A 1 225 ? 1.810 -5.644 18.694 1.00 89.06 225 PRO A CA 1
ATOM 1761 C C . PRO A 1 225 ? 0.538 -4.862 19.056 1.00 89.06 225 PRO A C 1
ATOM 1763 O O . PRO A 1 225 ? 0.033 -4.052 18.280 1.00 89.06 225 PRO A O 1
ATOM 1766 N N . ALA A 1 226 ? 0.012 -5.093 20.259 1.00 89.31 226 ALA A N 1
ATOM 1767 C CA . ALA A 1 226 ? -1.171 -4.405 20.778 1.00 89.31 226 ALA A CA 1
ATOM 1768 C C . ALA A 1 226 ? -0.813 -3.061 21.443 1.00 89.31 226 ALA A C 1
ATOM 1770 O O . ALA A 1 226 ? -1.141 -2.803 22.602 1.00 89.31 226 ALA A O 1
ATOM 1771 N N . ASP A 1 227 ? -0.073 -2.223 20.722 1.00 86.38 227 ASP A N 1
ATOM 1772 C CA . ASP A 1 227 ? 0.427 -0.939 21.201 1.00 86.38 227 ASP A CA 1
ATOM 1773 C C . ASP A 1 227 ? 0.349 0.156 20.121 1.00 86.38 227 ASP A C 1
ATOM 1775 O O . ASP A 1 227 ? -0.229 -0.015 19.043 1.00 86.38 227 ASP A O 1
ATOM 1779 N N . GLU A 1 228 ? 0.922 1.327 20.415 1.00 84.44 228 GLU A N 1
ATOM 1780 C CA . GLU A 1 228 ? 0.964 2.438 19.462 1.00 84.44 228 GLU A CA 1
ATOM 1781 C C . GLU A 1 228 ? 1.752 2.106 18.189 1.00 84.44 228 GLU A C 1
ATOM 1783 O O . GLU A 1 228 ? 1.435 2.6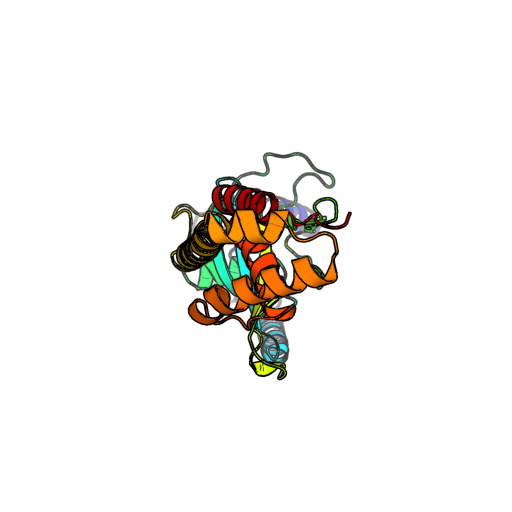52 17.131 1.00 84.44 228 GLU A O 1
ATOM 1788 N N . GLN A 1 229 ? 2.761 1.232 18.261 1.00 85.06 229 GLN A N 1
ATOM 1789 C CA . GLN A 1 229 ? 3.526 0.835 17.083 1.00 85.06 229 GLN A CA 1
ATOM 1790 C C . GLN A 1 229 ? 2.664 -0.031 16.162 1.00 85.06 229 GLN A C 1
ATOM 1792 O O . GLN A 1 229 ? 2.628 0.228 14.962 1.00 85.06 229 GLN A O 1
ATOM 1797 N N . GLY A 1 230 ? 1.892 -0.973 16.710 1.00 87.38 230 GLY A N 1
ATOM 1798 C CA . GLY A 1 230 ? 0.950 -1.778 15.926 1.00 87.38 230 GLY A CA 1
ATOM 1799 C C . GLY A 1 230 ? -0.125 -0.939 15.234 1.00 87.38 230 GLY A C 1
ATOM 1800 O O . GLY A 1 230 ? -0.459 -1.188 14.076 1.00 87.38 230 GLY A O 1
ATOM 1801 N N . LEU A 1 231 ? -0.621 0.115 15.892 1.00 87.38 231 LEU A N 1
ATOM 1802 C CA . LEU A 1 231 ? -1.535 1.069 15.256 1.00 87.38 231 LEU A CA 1
ATOM 1803 C C . LEU A 1 231 ? -0.885 1.856 14.112 1.00 87.38 231 LEU A C 1
ATOM 1805 O O . LEU A 1 231 ? -1.526 2.066 13.082 1.00 87.38 231 LEU A O 1
ATOM 1809 N N . ARG A 1 232 ? 0.368 2.299 14.278 1.00 85.81 232 ARG A N 1
ATOM 1810 C CA . ARG A 1 232 ? 1.112 2.995 13.214 1.00 85.81 232 ARG A CA 1
ATOM 1811 C C . ARG A 1 232 ? 1.349 2.074 12.021 1.00 85.81 232 ARG A C 1
ATOM 1813 O O . ARG A 1 232 ? 1.117 2.486 10.888 1.00 85.81 232 ARG A O 1
ATOM 1820 N N . ASP A 1 233 ? 1.726 0.824 12.272 1.00 86.88 233 ASP A N 1
ATOM 1821 C CA . ASP A 1 233 ? 1.922 -0.186 11.230 1.00 86.88 233 ASP A CA 1
ATOM 1822 C C . ASP A 1 233 ? 0.617 -0.457 10.468 1.00 86.88 233 ASP A C 1
ATOM 1824 O O . ASP A 1 233 ? 0.608 -0.484 9.232 1.00 86.88 233 ASP A O 1
ATOM 1828 N N . LEU A 1 234 ? -0.504 -0.582 11.190 1.00 90.44 234 LEU A N 1
ATOM 1829 C CA . LEU A 1 234 ? -1.834 -0.704 10.598 1.00 90.44 234 LEU A CA 1
ATOM 1830 C C . LEU A 1 234 ? -2.178 0.521 9.738 1.00 90.44 234 LEU A C 1
ATOM 1832 O O . LEU A 1 234 ? -2.591 0.359 8.591 1.00 90.44 234 LEU A O 1
ATOM 1836 N N . GLN A 1 235 ? -1.975 1.738 10.247 1.00 89.12 235 GLN A N 1
ATOM 1837 C CA . GLN A 1 235 ? -2.227 2.982 9.512 1.00 89.12 235 GLN A CA 1
ATOM 1838 C C . GLN A 1 235 ? -1.408 3.059 8.217 1.00 89.12 235 GLN A C 1
ATOM 1840 O O . GLN A 1 235 ? -1.955 3.369 7.157 1.00 89.12 235 GLN A O 1
ATOM 1845 N N . SER A 1 236 ? -0.118 2.727 8.269 1.00 86.50 236 SER A N 1
ATOM 1846 C CA . SER A 1 236 ? 0.748 2.714 7.089 1.00 86.50 236 SER A CA 1
ATOM 1847 C C . SER A 1 236 ? 0.323 1.648 6.067 1.00 86.50 236 SER A C 1
ATOM 1849 O O . SER A 1 236 ? 0.359 1.911 4.860 1.00 86.50 236 SER A O 1
ATOM 1851 N N . LYS A 1 237 ? -0.149 0.472 6.510 1.00 89.31 237 LYS A N 1
ATOM 1852 C CA . LYS A 1 237 ? -0.694 -0.566 5.612 1.00 89.31 237 LYS A CA 1
ATOM 1853 C C . LYS A 1 237 ? -2.029 -0.146 4.994 1.00 89.31 237 LYS A C 1
ATOM 1855 O O . LYS A 1 237 ? -2.219 -0.337 3.795 1.00 89.31 237 LYS A O 1
ATOM 1860 N N . ILE A 1 238 ? -2.917 0.480 5.771 1.00 91.19 238 ILE A N 1
ATOM 1861 C CA . ILE A 1 238 ? -4.174 1.069 5.281 1.00 91.19 238 ILE A CA 1
ATOM 1862 C C . ILE A 1 238 ? -3.885 2.098 4.193 1.00 91.19 238 ILE A C 1
ATOM 1864 O O . ILE A 1 238 ? -4.523 2.058 3.148 1.00 91.19 238 ILE A O 1
ATOM 1868 N N . TRP A 1 239 ? -2.914 2.989 4.402 1.00 86.75 239 TRP A N 1
ATOM 1869 C CA . TRP A 1 239 ? -2.556 3.997 3.404 1.00 86.75 239 TRP A CA 1
ATOM 1870 C C . TRP A 1 239 ? -2.004 3.374 2.120 1.00 86.75 239 TRP A C 1
ATOM 1872 O O . TRP A 1 239 ? -2.441 3.714 1.019 1.00 86.75 239 TRP A O 1
ATOM 1882 N N . THR A 1 240 ? -1.091 2.413 2.268 1.00 87.25 240 THR A N 1
ATOM 1883 C CA . THR A 1 240 ? -0.435 1.755 1.132 1.00 87.25 240 THR A CA 1
ATOM 1884 C C . THR A 1 240 ? -1.429 0.964 0.281 1.00 87.25 240 THR A C 1
ATOM 1886 O O . THR A 1 240 ? -1.492 1.144 -0.934 1.00 87.25 240 THR A O 1
ATOM 1889 N N . TYR A 1 241 ? -2.255 0.123 0.908 1.00 90.69 241 TYR A N 1
ATOM 1890 C CA . TYR A 1 241 ? -3.190 -0.738 0.182 1.00 90.69 241 TYR A CA 1
ATOM 1891 C C . TYR A 1 241 ? -4.527 -0.062 -0.127 1.00 90.69 241 TYR A C 1
ATOM 1893 O O . TYR A 1 241 ? -5.133 -0.374 -1.147 1.00 90.69 241 TYR A O 1
ATOM 1901 N N . GLY A 1 242 ? -4.980 0.897 0.684 1.00 88.94 242 GLY A N 1
ATOM 1902 C CA . GLY A 1 242 ? -6.223 1.635 0.433 1.00 88.94 242 GLY A CA 1
ATOM 1903 C C . GLY A 1 242 ? -6.160 2.515 -0.810 1.00 88.94 242 GLY A C 1
ATOM 1904 O O . GLY A 1 242 ? -7.166 2.728 -1.483 1.00 88.94 242 GLY A O 1
ATOM 1905 N N . CYS A 1 243 ? -4.951 2.927 -1.189 1.00 83.31 243 CYS A N 1
ATOM 1906 C CA . CYS A 1 243 ? -4.683 3.501 -2.496 1.00 83.31 243 CYS A CA 1
ATOM 1907 C C . CYS A 1 243 ? -5.115 2.558 -3.636 1.00 83.31 243 CYS A C 1
ATOM 1909 O O . CYS A 1 243 ? -5.717 3.018 -4.600 1.00 83.31 243 CYS A O 1
ATOM 1911 N N . CYS A 1 244 ? -4.870 1.250 -3.519 1.00 85.75 244 CYS A N 1
ATOM 1912 C CA . CYS A 1 244 ? -5.278 0.250 -4.513 1.00 85.75 244 CYS A CA 1
ATOM 1913 C C . CYS A 1 244 ? -6.757 -0.142 -4.394 1.00 85.75 244 CYS A C 1
ATOM 1915 O O . CYS A 1 244 ? -7.359 -0.583 -5.369 1.00 85.75 244 CYS A O 1
ATOM 1917 N N . ASP A 1 245 ? -7.343 0.012 -3.206 1.00 90.25 245 ASP A N 1
ATOM 1918 C CA . ASP A 1 245 ? -8.700 -0.427 -2.910 1.00 90.25 245 ASP A CA 1
ATOM 1919 C C . ASP A 1 245 ? -9.415 0.514 -1.935 1.00 90.25 245 ASP A C 1
ATOM 1921 O O . ASP A 1 245 ? -9.232 0.472 -0.716 1.00 90.25 245 ASP A O 1
ATOM 1925 N N . GLN A 1 246 ? -10.311 1.329 -2.487 1.00 89.56 246 GLN A N 1
ATOM 1926 C CA . GLN A 1 246 ? -11.076 2.330 -1.743 1.00 89.56 246 GLN A CA 1
ATOM 1927 C C . GLN A 1 246 ? -11.985 1.732 -0.655 1.00 89.56 246 GLN A C 1
ATOM 1929 O O . GLN A 1 246 ? -12.412 2.459 0.243 1.00 89.56 246 GLN A O 1
ATOM 1934 N N . GLU A 1 247 ? -12.306 0.431 -0.689 1.00 93.62 247 GLU A N 1
ATOM 1935 C CA . GLU A 1 247 ? -13.048 -0.211 0.404 1.00 93.62 247 GLU A CA 1
ATOM 1936 C C . GLU A 1 247 ? -12.254 -0.185 1.713 1.00 93.62 247 GLU A C 1
AT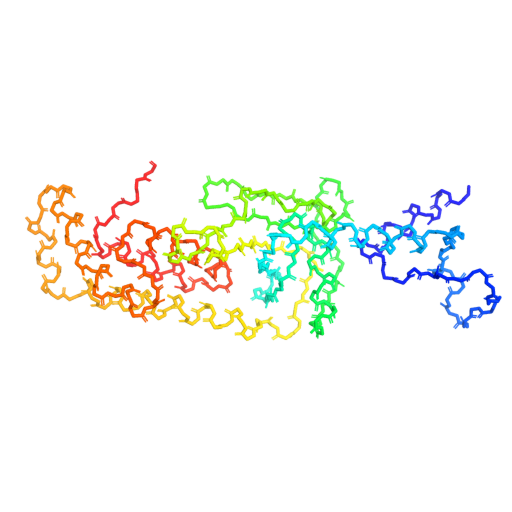OM 1938 O O . GLU A 1 247 ? -12.845 -0.002 2.775 1.00 93.62 247 GLU A O 1
ATOM 1943 N N . ILE A 1 248 ? -10.924 -0.288 1.652 1.00 94.69 248 ILE A N 1
ATOM 1944 C CA . ILE A 1 248 ? -10.064 -0.220 2.839 1.00 94.69 248 ILE A CA 1
ATOM 1945 C C . ILE A 1 248 ? -10.224 1.136 3.530 1.00 94.69 248 ILE A C 1
ATOM 1947 O O . ILE A 1 248 ? -10.394 1.178 4.746 1.00 94.69 248 ILE A O 1
ATOM 1951 N N . PHE A 1 249 ? -10.242 2.241 2.777 1.00 92.44 249 PHE A N 1
ATOM 1952 C CA . PHE A 1 249 ? -10.468 3.567 3.360 1.00 92.44 249 PHE A CA 1
ATOM 1953 C C . PHE A 1 249 ? -11.868 3.709 3.955 1.00 92.44 249 PHE A C 1
ATOM 1955 O O . PHE A 1 249 ? -12.003 4.234 5.057 1.00 92.44 249 PHE A O 1
ATOM 1962 N N . LYS A 1 250 ? -12.897 3.169 3.291 1.00 93.75 250 LYS A N 1
ATOM 1963 C CA . LYS A 1 250 ? -14.270 3.163 3.824 1.00 93.75 250 LYS A CA 1
ATOM 1964 C C . LYS A 1 250 ? -14.379 2.377 5.131 1.00 93.75 250 LYS A C 1
ATOM 1966 O O . LYS A 1 250 ? -15.035 2.832 6.065 1.00 93.75 250 LYS A O 1
ATOM 1971 N N . LEU A 1 251 ? -13.744 1.207 5.203 1.00 94.81 251 LEU A N 1
ATOM 1972 C CA . LEU A 1 251 ? -13.700 0.392 6.416 1.00 94.81 251 LEU A CA 1
ATOM 1973 C C . LEU A 1 251 ? -12.924 1.109 7.527 1.00 94.81 251 LEU A C 1
ATOM 1975 O O . LEU A 1 251 ? -13.412 1.185 8.647 1.00 94.81 251 LEU A O 1
ATOM 1979 N N . ALA A 1 252 ? -11.769 1.703 7.218 1.00 93.06 252 ALA A N 1
ATOM 1980 C CA . ALA A 1 252 ? -10.977 2.458 8.187 1.00 93.06 252 ALA A CA 1
ATOM 1981 C C . ALA A 1 252 ? -11.748 3.662 8.757 1.00 93.06 252 ALA A C 1
ATOM 1983 O O . ALA A 1 252 ? -11.783 3.850 9.973 1.00 93.06 252 ALA A O 1
ATOM 1984 N N . GLU A 1 253 ? -12.421 4.439 7.903 1.00 91.19 253 GLU A N 1
ATOM 1985 C CA . GLU A 1 253 ? -13.273 5.558 8.320 1.00 91.19 253 GLU A CA 1
ATOM 1986 C C . GLU A 1 253 ? -14.425 5.083 9.215 1.00 91.19 253 GLU A C 1
ATOM 1988 O O . GLU A 1 253 ? -14.690 5.669 10.269 1.00 91.19 253 GLU A O 1
ATOM 1993 N N . LYS A 1 254 ? -15.088 3.983 8.837 1.00 91.06 254 LYS A N 1
ATOM 1994 C CA . LYS A 1 254 ? -16.160 3.383 9.636 1.00 91.06 254 LYS A CA 1
ATOM 1995 C C . LYS A 1 254 ? -15.654 2.923 11.002 1.00 91.06 254 LYS A C 1
ATOM 1997 O O . LYS A 1 254 ? -16.298 3.220 12.008 1.00 91.06 254 LYS A O 1
ATOM 2002 N N . THR A 1 255 ? -14.500 2.264 11.047 1.00 91.00 255 THR A N 1
ATOM 2003 C CA . THR A 1 255 ? -13.868 1.799 12.284 1.00 91.00 255 THR A CA 1
ATOM 2004 C C . THR A 1 255 ? -13.545 2.966 13.214 1.00 91.00 255 THR A C 1
ATOM 2006 O O . THR A 1 255 ? -13.929 2.940 14.381 1.00 91.00 255 THR A O 1
ATOM 2009 N N . LEU A 1 256 ? -12.940 4.038 12.696 1.00 87.94 256 LEU A N 1
ATOM 2010 C CA . LEU A 1 256 ? -12.652 5.252 13.471 1.00 87.94 256 LEU A CA 1
ATOM 2011 C C . LEU A 1 256 ? -13.924 5.918 14.013 1.00 87.94 256 LEU A C 1
ATOM 2013 O O . LEU A 1 256 ? -13.972 6.350 15.168 1.00 87.94 256 LEU A O 1
ATOM 2017 N N . ARG A 1 257 ? -14.978 5.976 13.190 1.00 86.75 257 ARG A N 1
ATOM 2018 C CA . ARG A 1 257 ? -16.268 6.545 13.589 1.00 86.75 257 ARG A CA 1
ATOM 2019 C C . ARG A 1 257 ? -16.918 5.744 14.718 1.00 86.75 257 ARG A C 1
ATOM 2021 O O . ARG A 1 257 ? -17.424 6.348 15.661 1.00 86.75 257 ARG A O 1
ATOM 2028 N N . LEU A 1 258 ? -16.917 4.414 14.622 1.00 85.62 258 LEU A N 1
ATOM 2029 C CA . LEU A 1 258 ? -17.503 3.523 15.632 1.00 85.62 258 LEU A CA 1
ATOM 2030 C C . LEU A 1 258 ? -16.693 3.487 16.929 1.00 85.62 258 LEU A C 1
ATOM 2032 O O . LEU A 1 258 ? -17.266 3.328 18.004 1.00 85.62 258 LEU A O 1
ATOM 2036 N N . SER A 1 259 ? -15.377 3.672 16.848 1.00 81.75 259 SER A N 1
ATOM 2037 C CA . SER A 1 259 ? -14.503 3.691 18.019 1.00 81.75 259 SER A CA 1
ATOM 2038 C C . SER A 1 259 ? -14.537 5.024 18.781 1.00 81.75 259 SER A C 1
ATOM 2040 O O . SER A 1 259 ? -13.778 5.201 19.733 1.00 81.75 259 SER A O 1
ATOM 2042 N N . HIS A 1 260 ? -15.354 5.993 18.338 1.00 76.69 260 HIS A N 1
ATOM 2043 C CA . HIS A 1 260 ? -15.417 7.363 18.864 1.00 76.69 260 HIS A CA 1
ATOM 2044 C C . HIS A 1 260 ? -14.055 8.085 18.910 1.00 76.69 260 HIS A C 1
ATOM 2046 O O . HIS A 1 260 ? -13.879 9.068 19.638 1.00 76.69 260 HIS A O 1
ATOM 2052 N N . LEU A 1 261 ? -13.090 7.633 18.100 1.00 67.06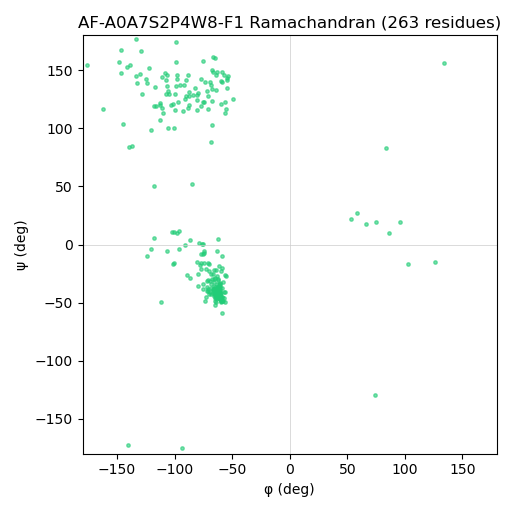 261 LEU A N 1
ATOM 2053 C CA . LEU A 1 261 ? -11.801 8.291 17.961 1.00 67.06 261 LEU A CA 1
ATOM 2054 C C . LEU A 1 261 ? -11.974 9.516 17.070 1.00 67.06 261 LEU A C 1
ATOM 2056 O O . LEU A 1 261 ? -12.328 9.411 15.899 1.00 67.06 261 LEU A O 1
ATOM 2060 N N . ARG A 1 262 ? -11.679 10.697 17.614 1.00 54.59 262 ARG A N 1
ATOM 2061 C CA . ARG A 1 262 ? -11.352 11.842 16.766 1.00 54.59 262 ARG A CA 1
ATOM 2062 C C . ARG A 1 262 ? -9.896 11.676 16.357 1.00 54.59 262 ARG A C 1
ATOM 2064 O O . ARG A 1 262 ? -9.031 11.704 17.231 1.00 54.59 262 ARG A O 1
ATOM 2071 N N . LEU A 1 263 ? -9.636 11.502 15.061 1.00 40.97 263 LEU A N 1
ATOM 2072 C CA . LEU A 1 263 ? -8.313 11.805 14.524 1.00 40.97 263 LEU A CA 1
ATOM 2073 C C . LEU A 1 263 ? -8.032 13.258 14.916 1.00 40.97 263 LEU A C 1
ATOM 2075 O O . LEU A 1 263 ? -8.822 14.145 14.597 1.00 40.97 263 LEU A O 1
ATOM 2079 N N . SER A 1 264 ? -7.004 13.478 15.729 1.00 35.34 264 SER A N 1
ATOM 2080 C CA . SER A 1 264 ? -6.526 14.826 16.006 1.00 35.34 264 SER A CA 1
ATOM 2081 C C . SER A 1 264 ? -6.100 15.449 14.680 1.00 35.34 264 SER A C 1
ATOM 2083 O O . SER A 1 264 ? -5.264 14.859 13.995 1.00 35.34 264 SER A O 1
ATOM 2085 N N . GLU A 1 265 ? -6.729 16.574 14.335 1.00 29.75 265 GLU A N 1
ATOM 2086 C CA . GLU A 1 265 ? -6.283 17.491 13.277 1.00 29.75 265 GLU A CA 1
ATOM 2087 C C . GLU A 1 265 ? -4.848 17.969 13.523 1.00 29.75 265 GLU A C 1
ATOM 2089 O O . GLU A 1 265 ? -4.485 18.166 14.711 1.00 29.75 265 GLU A O 1
#

Foldseek 3Di:
DVVVLVVVLCLVCVLLPDADDDPPDPDDPPPCPSRYDHDDPCVVVVVVVVVVVLVVLQPAKAWEWEAEPVLFIDIDIGRQFAFLSVRVVRCVVVVFDKAAAAQPDQDVVGRAKWKWADDPPDDIDTGGSRGTDDNVQWDWAADDPDSVRTHIYGYIYIYRMDRPVGYDPVLVVLLVLLVVLLVLLLVVLVDPVNLVQCVPDPDPVSLVVSQLVSLVVGQVVSRADSDPRSVSNSVSSLVRSCSSPVVSVVSVVSSCVSSVHDPDD

Secondary structure (DSSP, 8-state):
-HHHHHHHHHHH-SS----B--TT-----TT-TTT--BPPTTHHHHHHHHHHHHHHTTTSEEEEEEE-TTS-EEEEEEETT-BHHHHHHHHHHTT---EE----S--SSTT--EEEE--SSSPPEEEETTSBPPGGGEEEE-S-SSGGGPEEEEEEEETTEE-TT-B-HHHHHHHHHHHHHHHHHHHHHTSHHHHHHHHH--SHHHHHHHHHHHHHHHGGGGT--SSHHHHHHHHHHHHHHHTT-HHHHHHHHHHHHHTTPPPP-

Organism: NCBI:txid1333877